Protein 8Q70 (pdb70)

InterPro domains:
  IPR001406 Pseudouridine synthase I, TruA [MF_00171] (1-223)
  IPR001406 Pseudouridine synthase I, TruA [PIRSF001430] (1-237)
  IPR001406 Pseudouridine synthase I, TruA [PTHR11142] (2-246)
  IPR001406 Pseudouridine synthase I, TruA [TIGR00071] (2-218)
  IPR020094 Pseudouridine synthase TruA/RsuA/RluB/E/F, N-terminal [G3DSA:3.30.70.580] (1-101)
  IPR020095 Pseudouridine synthase I, TruA, C-terminal [G3DSA:3.30.70.660] (102-264)
  IPR020097 Pseudouridine synthase I, TruA, alpha/beta domain [PF01416] (126-224)
  IPR020103 Pseudouridine synthase, catalytic domain superfamily [SSF55120] (1-232)

Nearest PDB structures (foldseek):
  8q70-assembly1_A-2  TM=1.004E+00  e=1.557E-58  Pyrococcus furiosus
  9enc-assembly1_A  TM=9.119E-01  e=2.023E-23  Homo sapiens
  9enb-assembly1_B  TM=8.712E-01  e=7.171E-24  Homo sapiens
  9enc-assembly1_B  TM=8.713E-01  e=6.856E-23  Homo sapiens
  9enf-assembly1_B  TM=8.600E-01  e=7.407E-22  Homo sapiens

Solvent-accessible surface area: 14043 Å² total; per-residue (Å²): 72,6,6,0,1,18,0,0,4,16,1,75,99,5,70,6,0,66,143,81,104,152,61,87,3,0,18,23,14,0,37,97,0,0,167,84,8,51,6,153,69,129,68,33,86,18,1,15,143,10,44,148,3,3,20,4,73,0,0,0,0,0,0,7,15,171,37,106,98,6,111,72,3,46,24,2,0,77,88,10,62,18,0,1,0,18,0,15,6,134,15,70,104,118,2,47,0,109,145,65,54,18,36,16,19,20,48,5,59,19,87,20,113,73,46,77,31,163,60,0,92,85,0,5,122,36,0,84,27,86,37,28,0,15,0,0,1,108,69,70,83,68,97,31,89,44,46,3,72,111,17,71,11,70,111,114,123,69,31,0,0,0,26,0,50,1,146,37,22,10,81,21,2,5,16,29,0,0,16,0,0,26,48,0,5,92,63,105,20,52,48,130,76,0,68,67,12,3,113,37,123,50,102,137,106,195,34,10,87,41,6,86,31,100,15,16,33,0,73,27,0,126,1,101,149,15,150,35,137,92,31,120,57,0,48,146,28,25,87,116,35,54,60,106,56,134,133,111,110,41,76,68,56,57,98,124,88,132,131,78,143,154,180,156

Secondary structure (DSSP, 8-state):
-EEEEEEEE-GGGSS-SS--TTS--HHHHHHHHHHHHT---EEEEES--PPTT-EEEEEEEEEE-S-GGGGSTHHHHTT-SSEEEEEEEEE-TT--TTTSSEEEEEEEEEE-TT--HHHHHHHHGGGSEEEE-GGGS--SSS--EEEEEEEEEEEETTEEEEEEEES---TTHHHHHHHHHHHHHTTSS-HHHHHHHHTT---GGGPPPPPPGGGEEEEEEEETT--PEE-HHHHHHHHHHHHHHHHHHHHHHHHHHHHS-TT-

Radius of gyration: 19.7 Å; Cα contacts (8 Å, |Δi|>4): 523; chains: 1; bounding box: 33×54×56 Å

Foldseek 3Di:
DKKKWWKWFQLQQFQWADDDPPTGHVVVLQVVLCVVLVFDWDDKAWQDGAHRQATEDTTMIMIGGPDPCVVAQCSSVVSGPRMFGWWMWDDDPPDHNNPFFKKWKKKFWAFCVPFQQVQLQVLQVLQAAWFQQPLQADDDPDRRTFHWPDWDWDDDPRTIMIMTMGRDAHHLNVQSVVQLSRCRRVVNQPSVNVNCVRHPDDDNVDRRDGHDNNRMYRYHMGGPPIDIDGDVVRVVVVVVVVVVVVVVVVVVVVVVVVVDDPVD

Sequence (264 aa):
GRVALKIAYDGTKFHGFQRQPNVRTIEGEILRALKDAGIEFENFKSASRTDRGVSARGNVIALSTEDDRIKNPMVLNSRMSDVWIWGIAEVPEDFHPRFWANTKVYRYYLPSLGMNIKKMKECSLLFLGTHDFSAFSRVDGRDTIRSIDRRIEIWEKCNVVVVEIEGKSFLWEMVRRIVSALVLCSQGVLAEERIVEMLNGKFEKSRKVPPAPPEGLLLWDIKYENVEFQIDNASLKKFQREIVERFKLHASLSALYEDLILNEQ

B-factor: mean 45.28, std 13.63, range [26.57, 114.16]

Structure (mmCIF, N/CA/C/O backbone):
data_8Q70
#
_entry.id   8Q70
#
_cell.length_a   61.690
_cell.length_b   61.690
_cell.length_c   275.310
_cell.angle_alpha   90.000
_cell.angle_beta   90.000
_cell.angle_gamma   120.000
#
_symmetry.space_group_name_H-M   'P 65 2 2'
#
loop_
_entity.id
_entity.type
_entity.pdbx_description
1 polymer 'tRNA pseudouridine synthase A'
2 non-polymer 'MAGNESIUM ION'
3 non-polymer 'CHLORIDE ION'
4 water water
#
loop_
_atom_site.group_PDB
_atom_site.id
_atom_site.type_symbol
_atom_site.label_atom_id
_atom_site.label_alt_id
_atom_site.label_comp_id
_atom_site.label_asym_id
_atom_site.label_entity_id
_atom_site.label_seq_id
_atom_site.pdbx_PDB_ins_code
_atom_site.Cartn_x
_atom_site.Cartn_y
_atom_site.Cartn_z
_atom_site.occupancy
_atom_site.B_iso_or_equiv
_atom_site.auth_seq_id
_atom_site.auth_comp_id
_atom_site.auth_asym_id
_atom_site.auth_atom_id
_atom_site.pdbx_PDB_model_num
ATOM 1 N N . GLY A 1 14 ? 2.24723 41.39135 -17.44342 1.000 62.92221 1 GLY A N 1
ATOM 2 C CA . GLY A 1 14 ? 2.55623 39.97427 -17.42264 1.000 56.65029 1 GLY A CA 1
ATOM 3 C C . GLY A 1 14 ? 2.18443 39.30406 -16.11533 1.000 54.68446 1 GLY A C 1
ATOM 4 O O . GLY A 1 14 ? 1.46740 39.87321 -15.29413 1.000 53.95687 1 GLY A O 1
ATOM 5 N N . ARG A 1 15 ? 2.68087 38.08725 -15.92419 1.000 51.42635 2 ARG A N 1
ATOM 6 C CA . ARG A 1 15 ? 2.40131 37.28965 -14.74026 1.000 45.43984 2 ARG A CA 1
ATOM 7 C C . ARG A 1 15 ? 3.62824 37.27633 -13.83919 1.000 46.28837 2 ARG A C 1
ATOM 8 O O . ARG A 1 15 ? 4.75983 37.17311 -14.32190 1.000 42.60991 2 ARG A O 1
ATOM 16 N N . VAL A 1 16 ? 3.41019 37.39365 -12.53253 1.000 39.92165 3 VAL A N 1
ATOM 17 C CA . VAL A 1 16 ? 4.49334 37.30373 -11.56283 1.000 39.80351 3 VAL A CA 1
ATOM 18 C C . VAL A 1 16 ? 4.12972 36.26611 -10.51755 1.000 42.46267 3 VAL A C 1
ATOM 19 O O . VAL A 1 16 ? 2.96138 36.13844 -10.13435 1.000 39.13364 3 VAL A O 1
ATOM 23 N N . ALA A 1 17 ? 5.13124 35.51047 -10.08022 1.000 37.59896 4 ALA A N 1
ATOM 24 C CA . ALA A 1 17 ? 5.04617 34.68784 -8.88498 1.000 35.94535 4 ALA A CA 1
ATOM 25 C C . ALA A 1 17 ? 5.74031 35.42043 -7.74568 1.000 38.34348 4 ALA A C 1
ATOM 26 O O . ALA A 1 17 ? 6.81277 36.00183 -7.93448 1.000 40.42068 4 ALA A O 1
ATOM 28 N N . LEU A 1 18 ? 5.11521 35.41023 -6.57261 1.000 37.64634 5 LEU A N 1
ATOM 29 C CA . LEU A 1 18 ? 5.62775 36.09629 -5.39421 1.000 36.38960 5 LEU A CA 1
ATOM 30 C C . LEU A 1 18 ? 5.87147 35.07085 -4.30157 1.000 35.89784 5 LEU A C 1
ATOM 31 O O . LEU A 1 18 ? 4.96578 34.30472 -3.95605 1.000 34.91865 5 LEU A O 1
ATOM 36 N N . LYS A 1 19 ? 7.08850 35.04946 -3.76697 1.000 34.13678 6 LYS A N 1
ATOM 37 C CA . LYS A 1 19 ? 7.43680 34.15539 -2.67155 1.000 36.09986 6 LYS A CA 1
ATOM 38 C C . LYS A 1 19 ? 7.22920 34.90003 -1.36205 1.000 31.83935 6 LYS A C 1
ATOM 39 O O . LYS A 1 19 ? 7.72339 36.02109 -1.19565 1.000 33.01123 6 LYS A O 1
ATOM 45 N N . ILE A 1 20 ? 6.48406 34.28783 -0.44329 1.000 33.35633 7 ILE A N 1
ATOM 46 C CA . ILE A 1 20 ? 5.97716 34.99124 0.72717 1.000 31.20383 7 ILE A CA 1
ATOM 47 C C . ILE A 1 20 ? 6.26271 34.18576 1.98852 1.000 32.04542 7 ILE A C 1
ATOM 48 O O . ILE A 1 20 ? 6.16705 32.95123 1.99756 1.000 32.69639 7 ILE A O 1
ATOM 53 N N . ALA A 1 21 ? 6.64069 34.89812 3.04582 1.000 30.18563 8 ALA A N 1
ATOM 54 C CA . ALA A 1 21 ? 6.70458 34.37983 4.40117 1.000 31.49776 8 ALA A CA 1
ATOM 55 C C . ALA A 1 21 ? 5.55642 34.97279 5.20765 1.000 35.63090 8 ALA A C 1
ATOM 56 O O . ALA A 1 21 ? 5.07505 36.06875 4.90820 1.000 35.37974 8 ALA A O 1
ATOM 58 N N . TYR A 1 22 ? 5.11135 34.24731 6.23173 1.000 29.74150 9 TYR A N 1
ATOM 59 C CA . TYR A 1 22 ? 4.11895 34.82723 7.12853 1.000 31.85778 9 TYR A CA 1
ATOM 60 C C . TYR A 1 22 ? 4.10793 34.08208 8.45443 1.000 31.51086 9 TYR A C 1
ATOM 61 O O . TYR A 1 22 ? 4.41327 32.88746 8.52871 1.000 31.63666 9 TYR A O 1
ATOM 70 N N . ASP A 1 23 ? 3.73563 34.81742 9.50098 1.000 32.89953 10 ASP A N 1
ATOM 71 C CA . ASP A 1 23 ? 3.54300 34.26796 10.84289 1.000 34.08595 10 ASP A CA 1
ATOM 72 C C . ASP A 1 23 ? 2.10498 33.76643 10.92960 1.000 34.29679 10 ASP A C 1
ATOM 73 O O . ASP A 1 23 ? 1.17437 34.54403 11.15961 1.000 34.51748 10 ASP A O 1
ATOM 78 N N . GLY A 1 24 ? 1.92888 32.45332 10.76220 1.000 34.24928 11 GLY A N 1
ATOM 79 C CA . GLY A 1 24 ? 0.60674 31.86066 10.73233 1.000 31.30897 11 GLY A CA 1
ATOM 80 C C . GLY A 1 24 ? -0.16531 31.98691 12.02602 1.000 35.46754 11 GLY A C 1
ATOM 81 O O . GLY A 1 24 ? -1.39413 31.85429 12.01199 1.000 33.52759 11 GLY A O 1
ATOM 82 N N . THR A 1 25 ? 0.52000 32.24857 13.14389 1.000 34.73263 12 THR A N 1
ATOM 83 C CA . THR A 1 25 ? -0.17376 32.39763 14.41856 1.000 37.26654 12 THR A CA 1
ATOM 84 C C . THR A 1 25 ? -0.95874 33.69603 14.51184 1.000 34.62598 12 THR A C 1
ATOM 85 O O . THR A 1 25 ? -1.74024 33.85752 15.45488 1.000 34.08293 12 THR A O 1
ATOM 89 N N . LYS A 1 26 ? -0.77502 34.61525 13.56571 1.000 34.48526 13 LYS A N 1
ATOM 90 C CA . LYS A 1 26 ? -1.47107 35.89476 13.56836 1.000 37.05516 13 LYS A CA 1
ATOM 91 C C . LYS A 1 26 ? -2.69960 35.90307 12.66809 1.000 38.12598 13 LYS A C 1
ATOM 92 O O . LYS A 1 26 ? -3.34007 36.95151 12.52665 1.000 33.52801 13 LYS A O 1
ATOM 98 N N . PHE A 1 27 ? -3.04481 34.76551 12.06506 1.000 35.69651 14 PHE A N 1
ATOM 99 C CA . PHE A 1 27 ? -4.09831 34.69514 11.06400 1.000 37.67192 14 PHE A CA 1
ATOM 100 C C . PHE A 1 27 ? -4.99243 33.48997 11.31739 1.000 39.88968 14 PHE A C 1
ATOM 101 O O . PHE A 1 27 ? -4.61365 32.53406 11.99916 1.000 36.22982 14 PHE A O 1
ATOM 109 N N . HIS A 1 28 ? -6.18655 33.54329 10.73594 1.000 37.43161 15 HIS A N 1
ATOM 110 C CA . HIS A 1 28 ? -7.09779 32.39977 10.71585 1.000 37.61030 15 HIS A CA 1
ATOM 111 C C . HIS A 1 28 ? -6.92924 31.59653 9.43101 1.000 37.05562 15 HIS A C 1
ATOM 112 O O . HIS A 1 28 ? -7.89006 31.28275 8.73249 1.000 39.76379 15 HIS A O 1
ATOM 119 N N . GLY A 1 29 ? -5.68454 31.26858 9.10144 1.000 36.41534 16 GLY A N 1
ATOM 120 C CA . GLY A 1 29 ? -5.39169 30.48290 7.92450 1.000 37.34239 16 GLY A CA 1
ATOM 121 C C . GLY A 1 29 ? -5.13375 31.34026 6.70064 1.000 37.09465 16 GLY A C 1
ATOM 122 O O . GLY A 1 29 ? -5.29471 32.56211 6.70043 1.000 34.27681 16 GLY A O 1
ATOM 123 N N . PHE A 1 30 ? -4.73058 30.66794 5.62289 1.000 33.12678 17 PHE A N 1
ATOM 124 C CA . PHE A 1 30 ? -4.38928 31.38662 4.40212 1.000 35.64251 17 PHE A CA 1
ATOM 125 C C . PHE A 1 30 ? -5.63383 31.82479 3.63898 1.000 40.25311 17 PHE A C 1
ATOM 126 O O . PHE A 1 30 ? -5.76715 32.99651 3.27532 1.000 37.44094 17 PHE A O 1
ATOM 134 N N . GLN A 1 31 ? -6.53470 30.88934 3.35916 1.000 40.80868 18 GLN A N 1
ATOM 135 C CA . GLN A 1 31 ? -7.67805 31.18725 2.51111 1.000 41.05489 18 GLN A CA 1
ATOM 136 C C . GLN A 1 31 ? -8.55362 32.27477 3.11804 1.000 43.27686 18 GLN A C 1
ATOM 137 O O . GLN A 1 31 ? -8.86117 32.25618 4.31229 1.000 44.49790 18 GLN A O 1
ATOM 143 N N . ARG A 1 32 ? -8.95579 33.22290 2.27216 1.000 42.50196 19 ARG A N 1
ATOM 144 C CA . ARG A 1 32 ? -9.89526 34.26367 2.66198 1.000 47.17365 19 ARG A CA 1
ATOM 145 C C . ARG A 1 32 ? -11.15986 33.65635 3.25730 1.000 49.75521 19 ARG A C 1
ATOM 146 O O . ARG A 1 32 ? -11.72700 32.70568 2.71380 1.000 48.64415 19 ARG A O 1
ATOM 154 N N . GLN A 1 33 ? -11.58482 34.20118 4.38889 1.000 51.26719 20 GLN A N 1
ATOM 155 C CA . GLN A 1 33 ? -12.81343 33.81693 5.06482 1.000 57.37712 20 GLN A CA 1
ATOM 156 C C . GLN A 1 33 ? -13.55371 35.09284 5.43740 1.000 59.97811 20 GLN A C 1
ATOM 157 O O . GLN A 1 33 ? -12.94475 36.16268 5.52248 1.000 58.68388 20 GLN A O 1
ATOM 163 N N . PRO A 1 34 ? -14.86358 35.00925 5.66168 1.000 66.04523 21 PRO A N 1
ATOM 164 C CA . PRO A 1 34 ? -15.58554 36.19990 6.12395 1.000 69.67131 21 PRO A CA 1
ATOM 165 C C . PRO A 1 34 ? -15.28760 36.48697 7.58850 1.000 64.68505 21 PRO A C 1
ATOM 166 O O . PRO A 1 34 ? -15.12572 35.57349 8.40187 1.000 65.77037 21 PRO A O 1
ATOM 170 N N . ASN A 1 35 ? -15.18336 37.77635 7.90620 1.000 61.24161 22 ASN A N 1
ATOM 171 C CA . ASN A 1 35 ? -15.14536 38.32056 9.26172 1.000 68.81907 22 ASN A CA 1
ATOM 172 C C . ASN A 1 35 ? -13.89726 37.95490 10.05895 1.000 66.41298 22 ASN A C 1
ATOM 173 O O . ASN A 1 35 ? -13.85555 38.23047 11.26506 1.000 58.52003 22 ASN A O 1
ATOM 178 N N . VAL A 1 36 ? -12.87686 37.34508 9.44689 1.000 59.40671 23 VAL A N 1
ATOM 179 C CA . VAL A 1 36 ? -11.63804 37.04855 10.15885 1.000 54.44479 23 VAL A CA 1
ATOM 180 C C . VAL A 1 36 ? -10.43390 37.39716 9.29286 1.000 45.26027 23 VAL A C 1
ATOM 181 O O . VAL A 1 36 ? -10.49837 37.42341 8.06053 1.000 42.11983 23 VAL A O 1
ATOM 185 N N . ARG A 1 37 ? -9.31886 37.64874 9.97240 1.000 42.80552 24 ARG A N 1
ATOM 186 C CA . ARG A 1 37 ? -8.07419 38.03741 9.32696 1.000 39.45396 24 ARG A CA 1
ATOM 187 C C . ARG A 1 37 ? -7.37148 36.80887 8.75854 1.000 41.44638 24 ARG A C 1
ATOM 188 O O . ARG A 1 37 ? -7.08389 35.85536 9.48984 1.000 38.32501 24 ARG A O 1
ATOM 196 N N . THR A 1 38 ? -7.07937 36.84000 7.46073 1.000 37.54975 25 THR A N 1
ATOM 197 C CA . THR A 1 38 ? -6.41099 35.74918 6.76751 1.000 39.16736 25 THR A CA 1
ATOM 198 C C . THR A 1 38 ? -5.23431 36.29864 5.97005 1.000 37.21810 25 THR A C 1
ATOM 199 O O . THR A 1 38 ? -5.12050 37.50372 5.73723 1.000 37.14429 25 THR A O 1
ATOM 203 N N . ILE A 1 39 ? -4.33995 35.40040 5.55374 1.000 36.64073 26 ILE A N 1
ATOM 204 C CA . ILE A 1 39 ? -3.18404 35.83278 4.77646 1.000 36.35913 26 ILE A CA 1
ATOM 205 C C . ILE A 1 39 ? -3.62326 36.30920 3.39818 1.000 37.92602 26 ILE A C 1
ATOM 206 O O . ILE A 1 39 ? -3.19278 37.36740 2.92217 1.000 35.94992 26 ILE A O 1
ATOM 211 N N . GLU A 1 40 ? -4.49699 35.54382 2.74257 1.000 33.14765 27 GLU A N 1
ATOM 212 C CA . GLU A 1 40 ? -5.00052 35.96114 1.43888 1.000 39.72728 27 GLU A CA 1
ATOM 213 C C . GLU A 1 40 ? -5.74432 37.28507 1.54199 1.000 41.48843 27 GLU A C 1
ATOM 214 O O . GLU A 1 40 ? -5.57015 38.17127 0.69813 1.000 41.22474 27 GLU A O 1
ATOM 220 N N . GLY A 1 41 ? -6.56666 37.44239 2.57932 1.000 37.48811 28 GLY A N 1
ATOM 221 C CA . GLY A 1 41 ? -7.26572 38.70242 2.77114 1.000 40.36738 28 GLY A CA 1
ATOM 222 C C . GLY A 1 41 ? -6.31877 39.85889 3.02689 1.000 44.68614 28 GLY A C 1
ATOM 223 O O . GLY A 1 41 ? -6.54883 40.97855 2.56008 1.000 44.06228 28 GLY A O 1
ATOM 224 N N . GLU A 1 42 ? -5.24269 39.60576 3.77646 1.000 38.12796 29 GLU A N 1
ATOM 225 C CA . GLU A 1 42 ? -4.22907 40.63297 3.99476 1.000 41.85297 29 GLU A CA 1
ATOM 226 C C . GLU A 1 42 ? -3.59597 41.05715 2.67624 1.000 42.33136 29 GLU A C 1
ATOM 227 O O . GLU A 1 42 ? -3.38966 42.25103 2.42863 1.000 42.12006 29 GLU A O 1
ATOM 233 N N . ILE A 1 43 ? -3.29065 40.08895 1.81229 1.000 39.67436 30 ILE A N 1
ATOM 234 C CA . ILE A 1 43 ? -2.62669 40.39888 0.55128 1.000 41.46075 30 ILE A CA 1
ATOM 235 C C . ILE A 1 43 ? -3.58722 41.10332 -0.40061 1.000 43.35815 30 ILE A C 1
ATOM 236 O O . ILE A 1 43 ? -3.22228 42.08493 -1.05944 1.000 38.12876 30 ILE A O 1
ATOM 241 N N . LEU A 1 44 ? -4.82958 40.61556 -0.48743 1.000 39.76148 31 LEU A N 1
ATOM 242 C CA . LEU A 1 44 ? -5.80091 41.23453 -1.38630 1.000 45.27909 31 LEU A CA 1
ATOM 243 C C . LEU A 1 44 ? -6.14564 42.64967 -0.93557 1.000 43.12510 31 LEU A C 1
ATOM 244 O O . LEU A 1 44 ? -6.36396 43.53777 -1.76842 1.000 45.40224 31 LEU A O 1
ATOM 249 N N . ARG A 1 45 ? -6.18034 42.88639 0.37732 1.000 39.87513 32 ARG A N 1
ATOM 250 C CA . ARG A 1 45 ? -6.45008 44.23397 0.86862 1.000 49.51619 32 ARG A CA 1
ATOM 251 C C . ARG A 1 45 ? -5.30334 45.17998 0.52723 1.000 47.47682 32 ARG A C 1
ATOM 252 O O . ARG A 1 45 ? -5.53680 46.32019 0.11006 1.000 44.77343 32 ARG A O 1
ATOM 260 N N . ALA A 1 46 ? -4.05659 44.71850 0.67603 1.000 46.50725 33 ALA A N 1
ATOM 261 C CA . ALA A 1 46 ? -2.91227 45.54260 0.29437 1.000 45.76209 33 ALA A CA 1
ATOM 262 C C . ALA A 1 46 ? -2.92302 45.84204 -1.19941 1.000 47.56346 33 ALA A C 1
ATOM 263 O O . ALA A 1 46 ? -2.61948 46.96666 -1.61645 1.000 47.47512 33 ALA A O 1
ATOM 265 N N . LEU A 1 47 ? -3.27479 44.84724 -2.01935 1.000 44.00968 34 LEU A N 1
ATOM 266 C CA . LEU A 1 47 ? -3.40497 45.06915 -3.45691 1.000 45.68549 34 LEU A CA 1
ATOM 267 C C . LEU A 1 47 ? -4.45213 46.13627 -3.75165 1.000 46.20809 34 LEU A C 1
ATOM 268 O O . LEU A 1 47 ? -4.21837 47.05565 -4.54576 1.000 47.22674 34 LEU A O 1
ATOM 273 N N . LYS A 1 48 ? -5.61664 46.02799 -3.11170 1.000 47.13216 35 LYS A N 1
ATOM 274 C CA . LYS A 1 48 ? -6.67653 47.01239 -3.30757 1.000 49.45121 35 LYS A CA 1
ATOM 275 C C . LYS A 1 48 ? -6.22853 48.39627 -2.84971 1.000 50.78744 35 LYS A C 1
ATOM 276 O O . LYS A 1 48 ? -6.41248 49.39078 -3.56179 1.000 52.59339 35 LYS A O 1
ATOM 282 N N . ASP A 1 49 ? -5.61966 48.47362 -1.66324 1.000 49.18893 36 ASP A N 1
ATOM 283 C CA . ASP A 1 49 ? -5.18799 49.75938 -1.12325 1.000 55.47715 36 ASP A CA 1
ATOM 284 C C . ASP A 1 49 ? -4.09009 50.38916 -1.96783 1.000 56.58482 36 ASP A C 1
ATOM 285 O O . ASP A 1 49 ? -3.99218 51.62013 -2.04281 1.000 55.72805 36 ASP A O 1
ATOM 290 N N . ALA A 1 50 ? -3.24683 49.56936 -2.59619 1.000 48.26372 37 ALA A N 1
ATOM 291 C CA . ALA A 1 50 ? -2.17187 50.09995 -3.42327 1.000 54.23864 37 ALA A CA 1
ATOM 292 C C . ALA A 1 50 ? -2.65877 50.57950 -4.78251 1.000 56.20138 37 ALA A C 1
ATOM 293 O O . ALA A 1 50 ? -1.92830 51.30651 -5.46378 1.000 55.00539 37 ALA A O 1
ATOM 295 N N . GLY A 1 51 ? -3.86956 50.20143 -5.18497 1.000 50.77130 38 GLY A N 1
ATOM 296 C CA . GLY A 1 51 ? -4.36239 50.55625 -6.49984 1.000 50.76254 38 GLY A CA 1
ATOM 297 C C . GLY A 1 51 ? -3.82472 49.69436 -7.61692 1.000 54.55232 38 GLY A C 1
ATOM 298 O O . GLY A 1 51 ? -3.74840 50.15128 -8.76076 1.000 53.09737 38 GLY A O 1
ATOM 299 N N . ILE A 1 52 ? -3.44470 48.45602 -7.31975 1.000 52.44261 39 ILE A N 1
ATOM 300 C CA . ILE A 1 52 ? -2.88090 47.55280 -8.31575 1.000 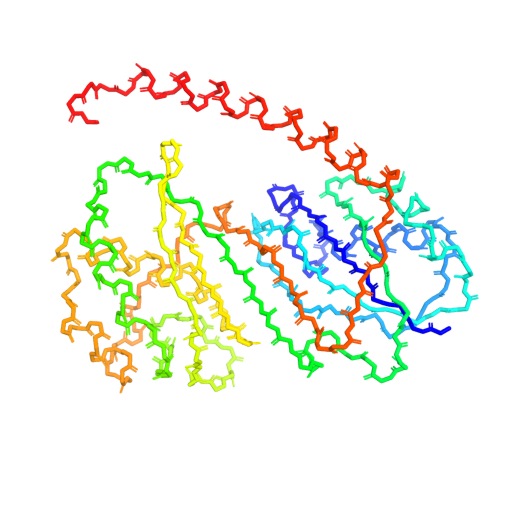55.16399 39 ILE A CA 1
ATOM 301 C C . ILE A 1 52 ? -4.00672 46.67703 -8.85165 1.000 54.00728 39 ILE A C 1
ATOM 302 O O . ILE A 1 52 ? -4.56825 45.85655 -8.12214 1.000 52.13061 39 ILE A O 1
ATOM 307 N N . GLU A 1 53 ? -4.33831 46.84957 -10.12747 1.000 53.20852 40 GLU A N 1
ATOM 308 C CA . GLU A 1 53 ? -5.31905 45.98770 -10.76977 1.000 60.14190 40 GLU A CA 1
ATOM 309 C C . GLU A 1 53 ? -4.65949 44.69453 -11.22833 1.000 56.86120 40 GLU A C 1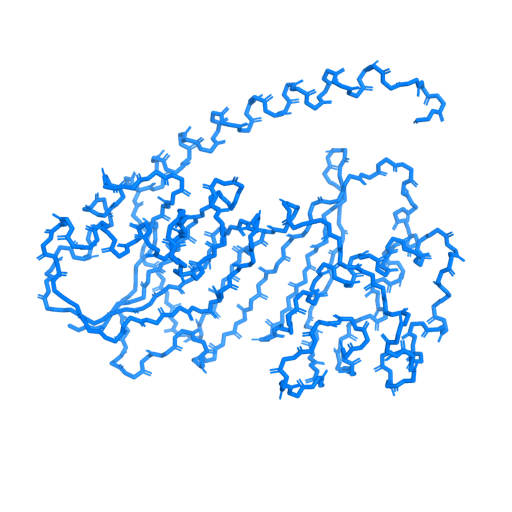
ATOM 310 O O . GLU A 1 53 ? -3.56274 44.70441 -11.79590 1.000 54.04465 40 GLU A O 1
ATOM 316 N N . PHE A 1 54 ? -5.33799 43.57624 -10.98293 1.000 52.79300 41 PHE A N 1
ATOM 317 C CA . PHE A 1 54 ? -4.73877 42.27242 -11.21546 1.000 52.63131 41 PHE A CA 1
ATOM 318 C C . PHE A 1 54 ? -5.81147 41.27759 -11.63790 1.000 54.67482 41 PHE A C 1
ATOM 319 O O . PHE A 1 54 ? -7.00620 41.47440 -11.39488 1.000 52.74889 41 PHE A O 1
ATOM 327 N N . GLU A 1 55 ? -5.35780 40.19996 -12.27719 1.000 52.24507 42 GLU A N 1
ATOM 328 C CA . GLU A 1 55 ? -6.20390 39.09003 -12.68948 1.000 57.03773 42 GLU A CA 1
ATOM 329 C C . GLU A 1 55 ? -5.55496 37.77598 -12.28073 1.000 53.07581 42 GLU A C 1
ATOM 330 O O . GLU A 1 55 ? -4.34073 37.69700 -12.06914 1.000 48.36688 42 GLU A O 1
ATOM 336 N N . ASN A 1 56 ? -6.38368 36.73484 -12.19094 1.000 49.77340 43 ASN A N 1
ATOM 337 C CA . ASN A 1 56 ? -5.90085 35.35746 -12.11540 1.000 47.06602 43 ASN A CA 1
ATOM 338 C C . ASN A 1 56 ? -4.98529 35.15716 -10.90445 1.000 43.33485 43 ASN A C 1
ATOM 339 O O . ASN A 1 56 ? -3.85644 34.67176 -11.01381 1.000 45.22454 43 ASN A O 1
ATOM 344 N N . PHE A 1 57 ? -5.48396 35.56073 -9.73900 1.000 42.74319 44 PHE A N 1
ATOM 345 C CA . PHE A 1 57 ? -4.77884 35.36018 -8.47881 1.000 44.02035 44 PHE A CA 1
ATOM 346 C C . PHE A 1 57 ? -4.86343 33.88907 -8.08748 1.000 45.87450 44 PHE A C 1
ATOM 347 O O . PHE A 1 57 ? -5.96259 33.33906 -7.96511 1.000 40.26582 44 PHE A O 1
ATOM 355 N N . LYS A 1 58 ? -3.70938 33.25105 -7.89801 1.000 42.07257 45 LYS A N 1
ATOM 356 C CA . LYS A 1 58 ? -3.65470 31.84481 -7.52127 1.000 44.00063 45 LYS A CA 1
ATOM 357 C C . LYS A 1 58 ? -2.62247 31.66682 -6.41752 1.000 41.71950 45 LYS A C 1
ATOM 358 O O . LYS A 1 58 ? -1.70872 32.47921 -6.25755 1.000 40.33435 45 LYS A O 1
ATOM 364 N N . SER A 1 59 ? -2.77477 30.59000 -5.64769 1.000 42.40646 46 SER A N 1
ATOM 365 C CA . SER A 1 59 ? -1.86999 30.30612 -4.54374 1.000 40.92832 46 SER A CA 1
ATOM 366 C C . SER A 1 59 ? -1.40491 28.85829 -4.60434 1.000 41.33033 46 SER A C 1
ATOM 367 O O . SER A 1 59 ? -2.15447 27.96070 -4.99616 1.000 38.37186 46 SER A O 1
ATOM 370 N N . ALA A 1 60 ? -0.15053 28.64500 -4.20330 1.000 39.33591 47 ALA A N 1
ATOM 371 C CA . ALA A 1 60 ? 0.42930 27.30804 -4.24878 1.000 41.49122 47 ALA A CA 1
ATOM 372 C C . ALA A 1 60 ? -0.15659 26.41073 -3.16929 1.000 39.99851 47 ALA A C 1
ATOM 373 O O . ALA A 1 60 ? -0.38418 25.21874 -3.40053 1.000 44.74393 47 ALA A O 1
ATOM 375 N N . SER A 1 61 ? -0.41010 26.96153 -1.98616 1.000 35.39885 48 SER A N 1
ATOM 376 C CA . SER A 1 61 ? -0.83049 26.15148 -0.85161 1.000 39.44234 48 SER A CA 1
ATOM 377 C C . SER A 1 61 ? -1.69712 26.97839 0.08384 1.000 37.46413 48 SER A C 1
ATOM 378 O O . SER A 1 61 ? -1.29676 28.06694 0.50139 1.000 37.61485 48 SER A O 1
ATOM 381 N N . ARG A 1 62 ? -2.87620 26.45682 0.41519 1.000 37.50971 49 ARG A N 1
ATOM 382 C CA . ARG A 1 62 ? -3.77373 27.10835 1.36781 1.000 39.48689 49 ARG A CA 1
ATOM 383 C C . ARG A 1 62 ? -3.48966 26.52528 2.74510 1.000 39.65804 49 ARG A C 1
ATOM 384 O O . ARG A 1 62 ? -4.10844 25.55057 3.17446 1.000 43.20558 49 ARG A O 1
ATOM 392 N N . THR A 1 63 ? -2.53625 27.12925 3.44764 1.000 34.59505 50 THR A N 1
ATOM 393 C CA . THR A 1 63 ? -2.12985 26.60784 4.74218 1.000 36.21083 50 THR A CA 1
ATOM 394 C C . THR A 1 63 ? -3.23473 26.79811 5.77776 1.000 38.57751 50 THR A C 1
ATOM 395 O O . THR A 1 63 ? -4.00759 27.76051 5.73599 1.000 36.52949 50 THR A O 1
ATOM 399 N N . ASP A 1 64 ? -3.31384 25.84747 6.70360 1.000 32.75535 51 ASP A N 1
ATOM 400 C CA . ASP A 1 64 ? -4.35683 25.84460 7.71495 1.000 33.55708 51 ASP A CA 1
ATOM 401 C C . ASP A 1 64 ? -4.08649 26.90089 8.78373 1.000 31.97340 51 ASP A C 1
ATOM 402 O O . ASP A 1 64 ? -2.97623 27.42489 8.91660 1.000 30.56929 51 ASP A O 1
ATOM 407 N N . ARG A 1 65 ? -5.12413 27.19999 9.56319 1.000 33.84578 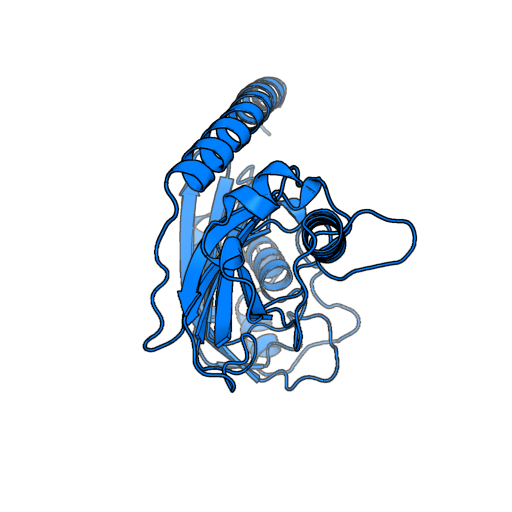52 ARG A N 1
ATOM 408 C CA . ARG A 1 65 ? -4.99427 28.17412 10.63895 1.000 32.11252 52 ARG A CA 1
ATOM 409 C C . ARG A 1 65 ? -3.85187 27.80787 11.57581 1.000 33.61633 52 ARG A C 1
ATOM 410 O O . ARG A 1 65 ? -3.77033 26.67898 12.06699 1.000 36.73638 52 ARG A O 1
ATOM 418 N N . GLY A 1 66 ? -2.96979 28.77839 11.82183 1.000 35.40112 53 GLY A N 1
ATOM 419 C CA . GLY A 1 66 ? -1.83393 28.59619 12.69208 1.000 34.58111 53 GLY A CA 1
ATOM 420 C C . GLY A 1 66 ? -0.54510 28.21067 11.99560 1.000 32.08002 53 GLY A C 1
ATOM 421 O O . GLY A 1 66 ? 0.52725 28.38539 12.57900 1.000 33.18495 53 GLY A O 1
ATOM 422 N N . VAL A 1 67 ? -0.62006 27.70448 10.76327 1.000 31.39069 54 VAL A N 1
ATOM 423 C CA . VAL A 1 67 ? 0.56506 27.25664 10.03920 1.000 29.53284 54 VAL A CA 1
ATOM 424 C C . VAL A 1 67 ? 1.30861 28.45167 9.45084 1.000 33.92441 54 VAL A C 1
ATOM 425 O O . VAL A 1 67 ? 0.70603 29.32834 8.81885 1.000 30.68734 54 VAL A O 1
ATOM 429 N N . SER A 1 68 ? 2.62875 28.47812 9.63222 1.000 29.75435 55 SER A N 1
ATOM 430 C CA . SER A 1 68 ? 3.47295 29.54728 9.11446 1.000 31.79715 55 SER A CA 1
ATOM 431 C C . SER A 1 68 ? 4.13322 29.13743 7.80385 1.000 30.28427 55 SER A C 1
ATOM 432 O O . SER A 1 68 ? 4.09242 27.97969 7.39342 1.000 30.74191 55 SER A O 1
ATOM 435 N N . ALA A 1 69 ? 4.76433 30.11385 7.14998 1.000 30.84022 56 ALA A N 1
ATOM 436 C CA . ALA A 1 69 ? 5.45776 29.86130 5.89884 1.000 31.40351 56 ALA A CA 1
ATOM 437 C C . ALA A 1 69 ? 6.71463 30.70846 5.81968 1.000 31.21917 56 ALA A C 1
ATOM 438 O O . ALA A 1 69 ? 6.74290 31.85106 6.28685 1.000 30.78212 56 ALA A O 1
ATOM 440 N N . ARG A 1 70 ? 7.75829 30.12020 5.24487 1.000 31.93976 57 ARG A N 1
ATOM 441 C CA . ARG A 1 70 ? 8.92888 30.84897 4.77887 1.000 33.64139 57 ARG A CA 1
ATOM 442 C C . ARG A 1 70 ? 8.84224 31.15469 3.29559 1.000 33.81380 57 ARG A C 1
ATOM 443 O O . ARG A 1 70 ? 9.18469 32.25881 2.86781 1.000 33.64884 57 ARG A O 1
ATOM 451 N N . GLY A 1 71 ? 8.36059 30.19753 2.51135 1.000 32.06752 58 GLY A N 1
ATOM 452 C CA . GLY A 1 71 ? 8.35454 30.32517 1.07404 1.000 33.93040 58 GLY A CA 1
ATOM 453 C C . GLY A 1 71 ? 7.11948 29.75897 0.40985 1.000 32.32947 58 GLY A C 1
ATOM 454 O O . GLY A 1 71 ? 7.22668 28.95866 -0.52169 1.000 33.24965 58 GLY A O 1
ATOM 455 N N . ASN A 1 72 ? 5.93873 30.15306 0.87932 1.000 33.77110 59 ASN A N 1
ATOM 456 C CA . ASN A 1 72 ? 4.74951 29.93273 0.07735 1.000 32.15392 59 ASN A CA 1
ATOM 457 C C . ASN A 1 72 ? 4.81602 30.82516 -1.15926 1.000 32.29342 59 ASN A C 1
ATOM 458 O O . ASN A 1 72 ? 5.61820 31.76174 -1.23944 1.000 31.05712 59 ASN A O 1
ATOM 463 N N . VAL A 1 73 ? 3.97939 30.52674 -2.14557 1.000 31.07265 60 VAL A N 1
ATOM 464 C CA . VAL A 1 73 ? 4.03890 31.22807 -3.42334 1.000 35.63213 60 VAL A CA 1
ATOM 465 C C . VAL A 1 73 ? 2.62899 31.54337 -3.89946 1.000 36.72687 60 VAL A C 1
ATOM 466 O O . VAL A 1 73 ? 1.73799 30.68880 -3.84928 1.000 36.54670 60 VAL A O 1
ATOM 470 N N . ILE A 1 74 ? 2.42812 32.78377 -4.34894 1.000 35.46150 61 ILE A N 1
ATOM 471 C CA . ILE A 1 74 ? 1.22310 33.18379 -5.05996 1.000 38.67082 61 ILE A CA 1
ATOM 472 C C . ILE A 1 74 ? 1.63715 33.67463 -6.44182 1.000 38.50958 61 ILE A C 1
ATOM 473 O O . ILE A 1 74 ? 2.80033 33.99430 -6.69609 1.000 36.98320 61 ILE A O 1
ATOM 478 N N . ALA A 1 75 ? 0.66452 33.72408 -7.34473 1.000 38.82107 62 ALA A N 1
ATOM 479 C CA . ALA A 1 75 ? 0.89004 34.24530 -8.68275 1.000 38.64565 62 ALA A CA 1
ATOM 480 C C . ALA A 1 75 ? -0.29770 35.10499 -9.07309 1.000 41.28816 62 ALA A C 1
ATOM 481 O O . ALA A 1 75 ? -1.44083 34.78934 -8.73110 1.000 37.63133 62 ALA A O 1
ATOM 483 N N . LEU A 1 76 ? -0.01885 36.19998 -9.77311 1.000 39.63059 63 LEU A N 1
ATOM 484 C CA . LEU A 1 76 ? -1.07551 37.05583 -10.28565 1.000 44.16859 63 LEU A CA 1
ATOM 485 C C . LEU A 1 76 ? -0.57529 37.74353 -11.54611 1.000 44.59767 63 LEU A C 1
ATOM 486 O O . LEU A 1 76 ? 0.63013 37.86351 -11.77816 1.000 42.26372 63 LEU A O 1
ATOM 491 N N . SER A 1 77 ? -1.52056 38.19702 -12.36120 1.000 47.42354 64 SER A N 1
ATOM 492 C CA . SER A 1 77 ? -1.21737 38.87157 -13.61440 1.000 50.08035 64 SER A CA 1
ATOM 493 C C . SER A 1 77 ? -1.60089 40.33908 -13.50645 1.000 51.05775 64 SER A C 1
ATOM 494 O O . SER A 1 77 ? -2.70400 40.66672 -13.05829 1.000 47.25631 64 SER A O 1
ATOM 497 N N . THR A 1 78 ? -0.69124 41.21664 -13.91887 1.000 50.85151 65 THR A N 1
ATOM 498 C CA . THR A 1 78 ? -0.94359 42.64694 -13.85256 1.000 54.67892 65 THR A CA 1
ATOM 499 C C . THR A 1 78 ? -0.04203 43.34943 -14.85483 1.000 57.35422 65 THR A C 1
ATOM 500 O O . THR A 1 78 ? 1.03186 42.85009 -15.20176 1.000 54.60356 65 THR A O 1
ATOM 504 N N . GLU A 1 79 ? -0.50144 44.50536 -15.32501 1.000 61.01795 66 GLU A N 1
ATOM 505 C CA . GLU A 1 79 ? 0.31710 45.41112 -16.11713 1.000 67.55562 66 GLU A CA 1
ATOM 506 C C . GLU A 1 79 ? 0.91846 46.52537 -15.27303 1.000 62.14690 66 GLU A C 1
ATOM 507 O O . GLU A 1 79 ? 1.62203 47.38667 -15.81027 1.000 64.75519 66 GLU A O 1
ATOM 513 N N . ASP A 1 80 ? 0.66198 46.51887 -13.96633 1.000 56.70911 67 ASP A N 1
ATOM 514 C CA . ASP A 1 80 ? 1.10751 47.57220 -13.06026 1.000 59.86419 67 ASP A CA 1
ATOM 515 C C . ASP A 1 80 ? 2.53875 47.26810 -12.63309 1.000 57.64266 67 ASP A C 1
ATOM 516 O O . ASP A 1 80 ? 2.78411 46.30637 -11.89725 1.000 53.35062 67 ASP A O 1
ATOM 521 N N . ASP A 1 81 ? 3.48169 48.10020 -13.08211 1.000 58.84273 68 ASP A N 1
ATOM 522 C CA . ASP A 1 81 ? 4.89959 47.85901 -12.83401 1.000 66.47698 68 ASP A CA 1
ATOM 523 C C . ASP A 1 81 ? 5.27525 47.90392 -11.35789 1.000 58.60786 68 ASP A C 1
ATOM 524 O O . ASP A 1 81 ? 6.37377 47.46021 -11.00703 1.000 54.77240 68 ASP A O 1
ATOM 529 N N . ARG A 1 82 ? 4.40847 48.42704 -10.48847 1.000 56.21786 69 ARG A N 1
ATOM 530 C CA . ARG A 1 82 ? 4.74662 48.51142 -9.07242 1.000 51.56145 69 ARG A CA 1
ATOM 531 C C . ARG A 1 82 ? 4.78355 47.14649 -8.39596 1.000 51.21537 69 ARG A C 1
ATOM 532 O O . ARG A 1 82 ? 5.38538 47.01857 -7.32399 1.000 47.10320 69 ARG A O 1
ATOM 540 N N . ILE A 1 83 ? 4.16268 46.12598 -8.99516 1.000 45.73612 70 ILE A N 1
ATOM 541 C CA . ILE A 1 83 ? 4.19133 44.78708 -8.41632 1.000 48.53844 70 ILE A CA 1
ATOM 542 C C . ILE A 1 83 ? 5.61552 44.25642 -8.31749 1.000 53.24031 70 ILE A C 1
ATOM 543 O O . ILE A 1 83 ? 5.88838 43.35848 -7.51419 1.000 50.26969 70 ILE A O 1
ATOM 548 N N . LYS A 1 84 ? 6.54094 44.80278 -9.10866 1.000 51.43548 71 LYS A N 1
ATOM 549 C CA . LYS A 1 84 ? 7.92865 44.36215 -9.08088 1.000 50.61056 71 LYS A CA 1
ATOM 550 C C . LYS A 1 84 ? 8.68600 44.86998 -7.86158 1.000 52.11974 71 LYS A C 1
ATOM 551 O O . LYS A 1 84 ? 9.80944 44.41655 -7.62031 1.000 44.59695 71 LYS A O 1
ATOM 557 N N . ASN A 1 85 ? 8.10636 45.79538 -7.09598 1.000 46.56897 72 ASN A N 1
ATOM 558 C CA . ASN A 1 85 ? 8.68494 46.25154 -5.83490 1.000 49.36010 72 ASN A CA 1
ATOM 559 C C . ASN A 1 85 ? 7.81275 45.75429 -4.68911 1.000 46.79331 72 ASN A C 1
ATOM 560 O O . ASN A 1 85 ? 6.77819 46.37197 -4.38380 1.000 44.60509 72 ASN A O 1
ATOM 565 N N . PRO A 1 86 ? 8.18719 44.65827 -4.01937 1.000 44.19377 73 PRO A N 1
ATOM 566 C CA . PRO A 1 86 ? 7.30074 44.07714 -2.99506 1.000 39.61946 73 PRO A CA 1
ATOM 567 C C . PRO A 1 86 ? 6.98963 45.01447 -1.84196 1.000 39.21417 73 PRO A C 1
ATOM 568 O O . PRO A 1 86 ? 5.96198 44.83186 -1.17794 1.000 41.24815 73 PRO A O 1
ATOM 572 N N . MET A 1 87 ? 7.83171 46.01695 -1.58309 1.000 38.33223 74 MET A N 1
ATOM 573 C CA . MET A 1 87 ? 7.56312 46.92708 -0.47693 1.000 40.59972 74 MET A CA 1
ATOM 574 C C . MET A 1 87 ? 6.28860 47.73234 -0.68338 1.000 40.80954 74 MET A C 1
ATOM 575 O O . MET A 1 87 ? 5.71137 48.21056 0.29756 1.000 42.51278 74 MET A O 1
ATOM 580 N N . VAL A 1 88 ? 5.83365 47.88430 -1.92994 1.000 41.42132 75 VAL A N 1
ATOM 581 C CA . VAL A 1 88 ? 4.54099 48.51912 -2.18427 1.000 46.27444 75 VAL A CA 1
ATOM 582 C C . VAL A 1 88 ? 3.43559 47.80334 -1.41393 1.000 39.88529 75 VAL A C 1
ATOM 583 O O . VAL A 1 88 ? 2.54603 48.43836 -0.83445 1.000 44.43448 75 VAL A O 1
ATOM 587 N N . LEU A 1 89 ? 3.48134 46.46979 -1.38117 1.000 41.56492 76 LEU A N 1
ATOM 588 C CA . LEU A 1 89 ? 2.49212 45.70297 -0.63292 1.000 39.20255 76 LEU A CA 1
ATOM 589 C C . LEU A 1 89 ? 2.91453 45.47807 0.81368 1.000 38.27159 76 LEU A C 1
ATOM 590 O O . LEU A 1 89 ? 2.08281 45.59159 1.72075 1.000 41.14694 76 LEU A O 1
ATOM 595 N N . ASN A 1 90 ? 4.19682 45.17089 1.04715 1.000 38.65366 77 ASN A N 1
ATOM 596 C CA . ASN A 1 90 ? 4.66589 44.89188 2.40383 1.000 34.83576 77 ASN A CA 1
ATOM 597 C C . ASN A 1 90 ? 4.41314 46.06131 3.34623 1.000 38.30547 77 ASN A C 1
ATOM 598 O O . ASN A 1 90 ? 4.08733 45.85701 4.52081 1.000 40.23653 77 ASN A O 1
ATOM 603 N N . SER A 1 91 ? 4.56573 47.29569 2.85523 1.000 38.24349 78 SER A N 1
ATOM 604 C CA . SER A 1 91 ? 4.27098 48.47009 3.67351 1.000 38.35186 78 SER A CA 1
ATOM 605 C C . SER A 1 91 ? 2.79725 48.57429 4.04540 1.000 42.18378 78 SER A C 1
ATOM 606 O O . SER A 1 91 ? 2.45036 49.37665 4.91982 1.000 44.77408 78 SER A O 1
ATOM 609 N N . ARG A 1 92 ? 1.92892 47.79193 3.40503 1.000 39.56045 79 ARG A N 1
ATOM 610 C CA . ARG A 1 92 ? 0.50023 47.79408 3.68336 1.000 41.42735 79 ARG A CA 1
ATOM 611 C C . ARG A 1 92 ? 0.04555 46.51145 4.37285 1.000 45.18839 79 ARG A C 1
ATOM 612 O O . ARG A 1 92 ? -1.15283 46.21978 4.39325 1.000 49.07046 79 ARG A O 1
ATOM 620 N N . MET A 1 93 ? 0.97761 45.74292 4.93979 1.000 42.73444 80 MET A N 1
ATOM 621 C CA . MET A 1 93 ? 0.66524 44.48094 5.60078 1.000 44.51419 80 MET A CA 1
ATOM 622 C C . MET A 1 93 ? 1.52061 44.32093 6.85131 1.000 47.61855 80 MET A C 1
ATOM 623 O O . MET A 1 93 ? 2.61036 44.89000 6.96583 1.000 40.05767 80 MET A O 1
ATOM 628 N N . SER A 1 94 ? 1.02094 43.50474 7.78021 1.000 43.86858 81 SER A N 1
ATOM 629 C CA . SER A 1 94 ? 1.77807 43.06595 8.94282 1.000 38.33751 81 SER A CA 1
ATOM 630 C C . SER A 1 94 ? 1.72552 41.54772 9.01494 1.000 40.32237 81 SER A C 1
ATOM 631 O O . SER A 1 94 ? 0.73360 40.92964 8.61726 1.000 37.39330 81 SER A O 1
ATOM 634 N N . ASP A 1 95 ? 2.81095 40.95114 9.50841 1.000 36.45852 82 ASP A N 1
ATOM 635 C CA . ASP A 1 95 ? 2.94272 39.51003 9.71401 1.000 36.22747 82 ASP A CA 1
ATOM 636 C C . ASP A 1 95 ? 2.98153 38.72565 8.40514 1.000 31.21157 82 ASP A C 1
ATOM 637 O O . ASP A 1 95 ? 2.92999 37.49387 8.42926 1.000 36.24631 82 ASP A O 1
ATOM 642 N N . VAL A 1 96 ? 3.06332 39.40605 7.26449 1.000 39.26943 83 VAL A N 1
ATOM 643 C CA . 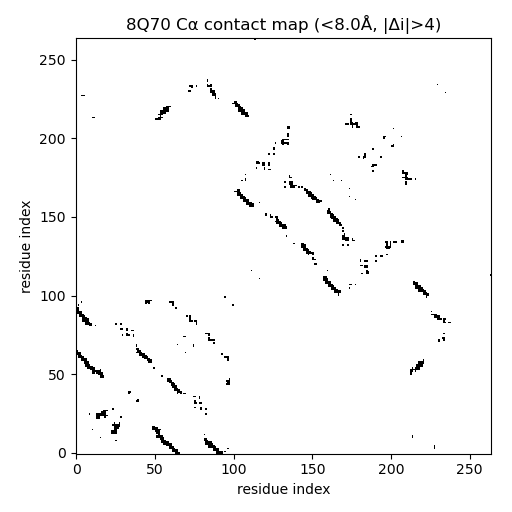VAL A 1 96 ? 3.23287 38.78709 5.95375 1.000 36.69136 83 VAL A CA 1
ATOM 644 C C . VAL A 1 96 ? 4.30985 39.57125 5.22759 1.000 36.66759 83 VAL A C 1
ATOM 645 O O . VAL A 1 96 ? 4.29656 40.80419 5.24711 1.000 37.13220 83 VAL A O 1
ATOM 649 N N . TRP A 1 97 ? 5.23281 38.87000 4.57249 1.000 33.42984 84 TRP A N 1
ATOM 650 C CA . TRP A 1 97 ? 6.33397 39.53158 3.87924 1.000 31.81113 84 TRP A CA 1
ATOM 651 C C . TRP A 1 97 ? 6.54259 38.87317 2.52422 1.000 36.90532 84 TRP A C 1
ATOM 652 O O . TRP A 1 97 ? 6.91756 37.69952 2.45669 1.000 33.94819 84 TRP A O 1
ATOM 663 N N . ILE A 1 98 ? 6.28607 39.62144 1.45427 1.000 34.15438 85 ILE A N 1
ATOM 664 C CA . ILE A 1 98 ? 6.67246 39.21602 0.10585 1.000 33.41564 85 ILE A CA 1
ATOM 665 C C . ILE A 1 98 ? 8.14352 39.56388 -0.07581 1.000 38.93375 85 ILE A C 1
ATOM 666 O O . ILE A 1 98 ? 8.51545 40.74124 -0.05989 1.000 39.28990 85 ILE A O 1
ATOM 671 N N . TRP A 1 99 ? 8.98865 38.54748 -0.24377 1.000 33.42970 86 TRP A N 1
ATOM 672 C CA . TRP A 1 99 ? 10.41960 38.79469 -0.31349 1.000 33.64504 86 TRP A CA 1
ATOM 673 C C . TRP A 1 99 ? 11.08121 38.29785 -1.59054 1.000 31.43517 86 TRP A C 1
ATOM 674 O O . TRP A 1 99 ? 12.25965 38.59932 -1.80750 1.000 35.48953 86 TRP A O 1
ATOM 685 N N . GLY A 1 100 ? 10.36973 37.57537 -2.44168 1.000 35.33612 87 GLY A N 1
ATOM 686 C CA . GLY A 1 100 ? 10.91708 37.14561 -3.71550 1.000 35.51911 87 GLY A CA 1
ATOM 687 C C . GLY A 1 100 ? 9.89431 37.33371 -4.81278 1.000 37.79702 87 GLY A C 1
ATOM 688 O O . GLY A 1 100 ? 8.68805 37.23797 -4.58568 1.000 35.30438 87 GLY A O 1
ATOM 689 N N . ILE A 1 101 ? 10.38814 37.61492 -6.01520 1.000 37.90321 88 ILE A N 1
ATOM 690 C CA . ILE A 1 101 ? 9.51409 37.84631 -7.16024 1.000 40.11190 88 ILE A CA 1
ATOM 691 C C . ILE A 1 101 ? 10.14445 37.24517 -8.40855 1.000 40.99446 88 ILE A C 1
ATOM 692 O O . ILE A 1 101 ? 11.35669 37.35221 -8.62047 1.000 40.52398 88 ILE A O 1
ATOM 697 N N . ALA A 1 102 ? 9.31285 36.60496 -9.23282 1.000 36.37836 89 ALA A N 1
ATOM 698 C CA . ALA A 1 102 ? 9.73770 36.00410 -10.48608 1.000 40.92226 89 ALA A CA 1
ATOM 699 C C . ALA A 1 102 ? 8.74521 36.35564 -11.58256 1.000 43.87857 89 ALA A C 1
ATOM 700 O O . ALA A 1 102 ? 7.52991 36.30257 -11.37289 1.000 46.44546 89 ALA A O 1
ATOM 702 N N . GLU A 1 103 ? 9.26726 36.72621 -12.74779 1.000 47.09198 90 GLU A N 1
ATOM 703 C CA . GLU A 1 103 ? 8.43505 36.86190 -13.93399 1.000 45.02849 90 GLU A CA 1
ATOM 704 C C . GLU A 1 103 ? 8.22564 35.48347 -14.54818 1.000 46.67784 90 GLU A C 1
ATOM 705 O O . GLU A 1 103 ? 9.18778 34.74048 -14.76741 1.000 47.52040 90 GLU A O 1
ATOM 711 N N . VAL A 1 104 ? 6.96991 35.13880 -14.81083 1.000 44.42721 91 VAL A N 1
ATOM 712 C CA . VAL A 1 104 ? 6.60422 33.78002 -15.21294 1.000 46.64776 91 VAL A CA 1
ATOM 713 C C . VAL A 1 104 ? 5.65145 33.84662 -16.39959 1.000 46.97211 91 VAL A C 1
ATOM 714 O O . VAL A 1 104 ? 5.01352 34.87554 -16.64533 1.000 46.34389 91 VAL A O 1
ATOM 718 N N . PRO A 1 105 ? 5.55598 32.75338 -17.16492 1.000 47.16724 92 PRO A N 1
ATOM 719 C CA . PRO A 1 105 ? 4.60076 32.72244 -18.28068 1.000 47.90471 92 PRO A CA 1
ATOM 720 C C . PRO A 1 105 ? 3.16849 32.88335 -17.79337 1.000 51.38595 92 PRO A C 1
ATOM 721 O O . PRO A 1 105 ? 2.84332 32.63285 -16.63061 1.000 52.71228 92 PRO A O 1
ATOM 725 N N . GLU A 1 106 ? 2.29914 33.31229 -18.71148 1.000 53.59189 93 GLU A N 1
ATOM 726 C CA . GLU A 1 106 ? 0.90949 33.55683 -18.33867 1.000 57.75025 93 GLU A CA 1
ATOM 727 C C . GLU A 1 106 ? 0.21140 32.28057 -17.88460 1.000 56.95831 93 GLU A C 1
ATOM 728 O O . GLU A 1 106 ? -0.71672 32.33861 -17.06941 1.000 55.35573 93 GLU A O 1
ATOM 734 N N . ASP A 1 107 ? 0.63918 31.12216 -18.37865 1.000 54.65785 94 ASP A N 1
ATOM 735 C CA . ASP A 1 107 ? 0.03053 29.87221 -17.94757 1.000 58.55397 94 ASP A CA 1
ATOM 736 C C . ASP A 1 107 ? 0.70344 29.27934 -16.71291 1.000 53.64135 94 ASP A C 1
ATOM 737 O O . ASP A 1 107 ? 0.43126 28.12356 -16.37284 1.000 54.87909 94 ASP A O 1
ATOM 742 N N . PHE A 1 108 ? 1.55603 30.04226 -16.02612 1.000 50.80951 95 PHE A N 1
ATOM 743 C CA . PHE A 1 108 ? 2.08510 29.59149 -14.74395 1.000 48.92495 95 PHE A CA 1
ATOM 744 C C . PHE A 1 108 ? 0.95586 29.45311 -13.73380 1.000 45.96890 95 PHE A C 1
ATOM 745 O O . PHE A 1 108 ? 0.24196 30.42009 -13.45163 1.000 46.03104 95 PHE A O 1
ATOM 753 N N . HIS A 1 109 ? 0.80035 28.25421 -13.18328 1.000 46.29681 96 HIS A N 1
ATOM 754 C CA . HIS A 1 109 ? -0.13536 28.01933 -12.09430 1.000 49.27006 96 HIS A CA 1
ATOM 755 C C . HIS A 1 109 ? 0.64740 27.49989 -10.89765 1.000 47.49252 96 HIS A C 1
ATOM 756 O O . HIS A 1 109 ? 1.29030 26.44129 -10.99953 1.000 50.24903 96 HIS A O 1
ATOM 763 N N . PRO A 1 110 ? 0.62237 28.18998 -9.75389 1.000 47.17684 97 PRO A N 1
ATOM 764 C CA . PRO A 1 110 ? 1.50799 27.80458 -8.64344 1.000 45.89704 97 PRO A CA 1
ATOM 765 C C . PRO A 1 110 ? 1.16656 26.47020 -8.00343 1.000 52.01715 97 PRO A C 1
ATOM 766 O O . PRO A 1 110 ? 2.03474 25.88567 -7.34457 1.000 53.34501 97 PRO A O 1
ATOM 770 N N . ARG A 1 111 ? -0.05331 25.96564 -8.15558 1.000 51.08794 98 ARG A N 1
ATOM 771 C CA . ARG A 1 111 ? -0.35666 24.65786 -7.59504 1.000 63.06544 98 ARG A CA 1
ATOM 772 C C . ARG A 1 111 ? -0.05811 23.51838 -8.55701 1.000 65.75656 98 ARG A C 1
ATOM 773 O O . ARG A 1 111 ? 0.18209 22.39358 -8.10383 1.000 77.57847 98 ARG A O 1
ATOM 781 N N . PHE A 1 112 ? -0.03672 23.78548 -9.86569 1.000 60.95931 99 PHE A N 1
ATOM 782 C CA . PHE A 1 112 ? 0.04513 22.73377 -10.86811 1.000 59.12592 99 PHE A CA 1
ATOM 783 C C . PHE A 1 112 ? 1.35266 22.71962 -11.64860 1.000 56.07506 99 PHE A C 1
ATOM 784 O O . PHE A 1 112 ? 1.70547 21.67605 -12.20837 1.000 52.33874 99 PHE A O 1
ATOM 792 N N . TRP A 1 113 ? 2.06453 23.84173 -11.71190 1.000 54.17639 100 TRP A N 1
ATOM 793 C CA . TRP A 1 113 ? 3.40204 23.86583 -12.29025 1.000 49.25822 100 TRP A CA 1
ATOM 794 C C . TRP A 1 113 ? 4.33692 22.99365 -11.45844 1.000 45.41936 100 TRP A C 1
ATOM 795 O O . TRP A 1 113 ? 4.35943 23.08830 -10.22722 1.000 48.55907 100 TRP A O 1
ATOM 806 N N . ALA A 1 114 ? 5.10489 22.13963 -12.14130 1.000 47.99488 101 ALA A N 1
ATOM 807 C CA . ALA A 1 114 ? 5.94535 21.13833 -11.48652 1.000 48.93278 101 ALA A CA 1
ATOM 808 C C . ALA A 1 114 ? 6.78447 21.75760 -10.38003 1.000 49.00108 101 ALA A C 1
ATOM 809 O O . ALA A 1 114 ? 7.54433 22.70112 -10.61739 1.000 45.55294 101 ALA A O 1
ATOM 811 N N . ASN A 1 115 ? 6.64186 21.22870 -9.16515 1.000 41.31717 102 ASN A N 1
ATOM 812 C CA . ASN A 1 115 ? 7.31626 21.82300 -8.02449 1.000 42.89499 102 ASN A CA 1
ATOM 813 C C . ASN A 1 115 ? 7.59217 20.77935 -6.95513 1.000 41.08872 102 ASN A C 1
ATOM 814 O O . ASN A 1 115 ? 7.01690 19.68719 -6.94311 1.000 40.23739 102 ASN A O 1
ATOM 819 N N . THR A 1 116 ? 8.48907 21.14861 -6.05060 1.000 39.35961 103 THR A N 1
ATOM 820 C CA . THR A 1 116 ? 8.78904 20.39008 -4.85093 1.000 37.36347 103 THR A CA 1
ATOM 821 C C . THR A 1 116 ? 8.52618 21.28464 -3.65040 1.000 37.01880 103 THR A C 1
ATOM 822 O O . THR A 1 116 ? 8.90153 22.46483 -3.65396 1.000 36.41419 103 THR A O 1
ATOM 826 N N . LYS A 1 117 ? 7.86868 20.73276 -2.63569 1.000 32.87558 104 LYS A N 1
ATOM 827 C CA . LYS A 1 117 ? 7.55375 21.46114 -1.41480 1.000 33.93705 104 LYS A CA 1
ATOM 828 C C . LYS A 1 117 ? 8.29996 20.84888 -0.23607 1.000 36.29507 104 LYS A C 1
ATOM 829 O O . LYS A 1 117 ? 8.45739 19.62583 -0.15346 1.000 30.46922 104 LYS A O 1
ATOM 835 N N . VAL A 1 118 ? 8.75991 21.70160 0.67519 1.000 33.01481 105 VAL A N 1
ATOM 836 C CA . VAL A 1 118 ? 9.40647 21.26403 1.90540 1.000 33.71890 105 VAL A CA 1
ATOM 837 C C . VAL A 1 118 ? 8.63001 21.82366 3.08750 1.000 31.87567 105 VAL A C 1
ATOM 838 O O . VAL A 1 118 ? 8.39334 23.03491 3.16548 1.000 30.84829 105 VAL A O 1
ATOM 842 N N . TYR A 1 119 ? 8.23074 20.94334 3.99984 1.000 28.86372 106 TYR A N 1
ATOM 843 C CA . TYR A 1 119 ? 7.66204 21.34342 5.27633 1.000 32.99419 106 TYR A CA 1
ATOM 844 C C . TYR A 1 119 ? 8.63705 20.99720 6.38978 1.000 32.96875 106 TYR A C 1
ATOM 845 O O . TYR A 1 119 ? 9.35999 19.99979 6.31634 1.000 31.59021 106 TYR A O 1
ATOM 854 N N . ARG A 1 120 ? 8.64574 21.82907 7.42336 1.000 31.34450 107 ARG A N 1
ATOM 855 C CA . ARG A 1 120 ? 9.32895 21.52549 8.67031 1.000 32.20588 107 ARG A CA 1
ATOM 856 C C . ARG A 1 120 ? 8.32202 21.60025 9.80562 1.000 32.70068 107 ARG A C 1
ATOM 857 O O . ARG A 1 120 ? 7.50037 22.51906 9.85495 1.000 34.78280 107 ARG A O 1
ATOM 865 N N . TYR A 1 121 ? 8.37158 20.62959 10.70934 1.000 32.15389 108 TYR A N 1
ATOM 866 C CA . TYR A 1 121 ? 7.54870 20.66310 11.90807 1.000 30.24608 108 TYR A CA 1
ATOM 867 C C . TYR A 1 121 ? 8.45279 20.75278 13.12674 1.000 33.53939 108 TYR A C 1
ATOM 868 O O . TYR A 1 121 ? 9.44489 20.02235 13.21997 1.000 33.48895 108 TYR A O 1
ATOM 877 N N . TYR A 1 122 ? 8.10044 21.63851 14.06018 1.000 32.70472 109 TYR A N 1
ATOM 878 C CA . TYR A 1 122 ? 8.91288 21.92598 15.24266 1.000 33.35681 109 TYR A CA 1
ATOM 879 C C . TYR A 1 122 ? 8.21627 21.32396 16.45463 1.000 34.41512 109 TYR A C 1
ATOM 880 O O . TYR A 1 122 ? 7.29623 21.91960 17.02124 1.000 36.70258 109 TYR A O 1
ATOM 889 N N . LEU A 1 123 ? 8.65681 20.12881 16.83215 1.000 34.78314 110 LEU A N 1
ATOM 890 C CA . LEU A 1 123 ? 8.02118 19.36245 17.88510 1.000 35.99427 110 LEU A CA 1
ATOM 891 C C . LEU A 1 123 ? 8.83123 19.47845 19.16278 1.000 38.93044 110 LEU A C 1
ATOM 892 O O . LEU A 1 123 ? 10.02430 19.13897 19.14740 1.000 37.78087 110 LEU A O 1
ATOM 897 N N . PRO A 1 124 ? 8.24626 19.91808 20.27796 1.000 40.20535 111 PRO A N 1
ATOM 898 C CA . PRO A 1 124 ? 8.98643 19.90889 21.54824 1.000 46.23781 111 PRO A CA 1
ATOM 899 C C . PRO A 1 124 ? 9.47800 18.50366 21.86779 1.000 45.27251 111 PRO A C 1
ATOM 900 O O . PRO A 1 124 ? 8.72586 17.52549 21.79631 1.000 40.39613 111 PRO A O 1
ATOM 904 N N . SER A 1 125 ? 10.76400 18.40275 22.18769 1.000 45.94105 112 SER A N 1
ATOM 905 C CA . SER A 1 125 ? 11.40662 17.10287 22.31921 1.000 46.42532 112 SER A CA 1
ATOM 906 C C . SER A 1 125 ? 11.29741 16.52485 23.71879 1.000 50.03286 112 SER A C 1
ATOM 907 O O . SER A 1 125 ? 11.76518 15.40321 23.94236 1.000 48.78942 112 SER A O 1
ATOM 910 N N . LEU A 1 126 ? 10.69743 17.25914 24.65283 1.000 46.40235 113 LEU A N 1
ATOM 911 C CA . LEU A 1 126 ? 10.53945 16.81972 26.03378 1.000 47.71868 113 LEU A CA 1
ATOM 912 C C . LEU A 1 126 ? 9.99436 15.40150 26.11039 1.000 54.90722 113 LEU A C 1
ATOM 913 O O . LEU A 1 126 ? 8.86870 15.13185 25.68002 1.000 48.06335 113 LEU A O 1
ATOM 918 N N . GLY A 1 127 ? 10.80118 14.49252 26.65670 1.000 48.90988 114 GLY A N 1
ATOM 919 C CA . GLY A 1 127 ? 10.39187 13.11101 26.81733 1.000 59.57218 114 GLY A CA 1
ATOM 920 C C . GLY A 1 127 ? 10.27095 12.31217 25.53829 1.000 53.44133 114 GLY A C 1
ATOM 921 O O . GLY A 1 127 ? 9.54331 11.31589 25.51158 1.000 59.71948 114 GLY A O 1
ATOM 922 N N . MET A 1 128 ? 10.96737 12.70823 24.47623 1.000 51.45326 115 MET A N 1
ATOM 923 C CA . MET A 1 128 ? 10.89714 12.01572 23.19587 1.000 51.43696 115 MET A CA 1
ATOM 924 C C . MET A 1 128 ? 12.07935 11.06813 23.01989 1.000 49.79547 115 MET A C 1
ATOM 925 O O . MET A 1 128 ? 13.21351 11.38903 23.38804 1.000 48.51688 115 MET A O 1
ATOM 930 N N . ASN A 1 129 ? 11.80144 9.89679 22.44992 1.000 48.09805 116 ASN A N 1
ATOM 931 C CA . ASN A 1 129 ? 12.83357 8.93171 22.07354 1.000 48.82554 116 ASN A CA 1
ATOM 932 C C . ASN A 1 129 ? 13.22073 9.24350 20.63456 1.000 46.96029 116 ASN A C 1
ATOM 933 O O . ASN A 1 129 ? 12.59626 8.77246 19.68306 1.000 48.22042 116 ASN A O 1
ATOM 938 N N . ILE A 1 130 ? 14.27851 10.04089 20.47859 1.000 45.23809 117 ILE A N 1
ATOM 939 C CA . ILE A 1 130 ? 14.64513 10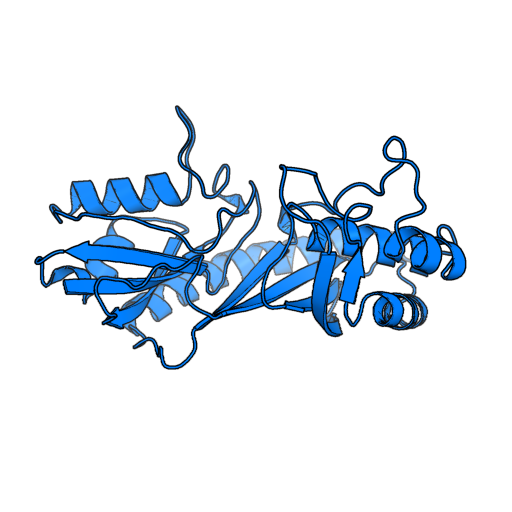.55448 19.16109 1.000 47.46820 117 ILE A CA 1
ATOM 940 C C . ILE A 1 130 ? 15.11129 9.42436 18.25793 1.000 47.52411 117 ILE A C 1
ATOM 941 O O . ILE A 1 130 ? 14.72956 9.34858 17.08367 1.000 45.07446 117 ILE A O 1
ATOM 946 N N . LYS A 1 131 ? 15.95418 8.53887 18.79316 1.000 45.62784 118 LYS A N 1
ATOM 947 C CA . LYS A 1 131 ? 16.48964 7.42853 18.01382 1.000 49.48835 118 LYS A CA 1
ATOM 948 C C . LYS A 1 131 ? 15.37393 6.60014 17.38855 1.000 46.41356 118 LYS A C 1
ATOM 949 O O . LYS A 1 131 ? 15.41279 6.27885 16.19501 1.000 51.03391 118 LYS A O 1
ATOM 955 N N . LYS A 1 132 ? 14.36488 6.24453 18.18549 1.000 45.34950 119 LYS A N 1
ATOM 956 C CA . LYS A 1 132 ? 13.25922 5.45613 17.65508 1.000 46.47779 119 LYS A CA 1
ATOM 957 C C . LYS A 1 132 ? 12.38937 6.27353 16.70782 1.000 44.80915 119 LYS A C 1
ATOM 958 O O . LYS A 1 132 ? 11.81677 5.72277 15.75951 1.000 44.47890 119 LYS A O 1
ATOM 964 N N . MET A 1 133 ? 12.27840 7.58135 16.94110 1.000 44.12035 120 MET A N 1
ATOM 965 C CA . MET A 1 133 ? 11.53613 8.42643 16.01423 1.000 38.83558 120 MET A CA 1
ATOM 966 C C . MET A 1 133 ? 12.18570 8.42481 14.63587 1.000 41.93078 120 MET A C 1
ATOM 967 O O . MET A 1 133 ? 11.49410 8.35631 13.61147 1.000 39.42267 120 MET A O 1
ATOM 972 N N . LYS A 1 134 ? 13.51852 8.48516 14.59227 1.000 40.87394 121 LYS A N 1
ATOM 973 C CA . LYS A 1 134 ? 14.22104 8.43797 13.31459 1.000 42.70623 121 LYS A CA 1
ATOM 974 C C . LYS A 1 134 ? 14.02729 7.09330 12.62809 1.000 42.73890 121 LYS A C 1
ATOM 975 O O . LYS A 1 134 ? 13.90986 7.02476 11.39829 1.000 44.55406 121 LYS A O 1
ATOM 981 N N . GLU A 1 135 ? 13.99475 6.01005 13.40617 1.000 42.25902 122 GLU A N 1
ATOM 982 C CA . GLU A 1 135 ? 13.73158 4.69724 12.83011 1.000 46.06793 122 GLU A CA 1
ATOM 983 C C . GLU A 1 135 ? 12.32563 4.63400 12.24597 1.000 40.89883 122 GLU A C 1
ATOM 984 O O . GLU A 1 135 ? 12.13012 4.14857 11.12690 1.000 42.68944 122 GLU A O 1
ATOM 990 N N . CYS A 1 136 ? 11.33323 5.13786 12.98804 1.000 40.88661 123 CYS A N 1
ATOM 991 C CA . CYS A 1 136 ? 9.95939 5.14393 12.49166 1.000 41.46651 123 CYS A CA 1
ATOM 992 C C . CYS A 1 136 ? 9.83637 5.96430 11.21190 1.000 36.90268 123 CYS A C 1
ATOM 993 O O . CYS A 1 136 ? 9.04287 5.62798 10.32424 1.000 38.95386 123 CYS A O 1
ATOM 996 N N . SER A 1 137 ? 10.62707 7.03642 11.09245 1.000 37.71541 124 SER A N 1
ATOM 997 C CA . SER A 1 137 ? 10.48117 7.94826 9.96134 1.000 36.29443 124 SER A CA 1
ATOM 998 C C . SER A 1 137 ? 10.84160 7.28335 8.64049 1.000 35.98233 124 SER A C 1
ATOM 999 O O . SER A 1 137 ? 10.34011 7.69241 7.58672 1.000 33.76310 124 SER A O 1
ATOM 1002 N N . LEU A 1 138 ? 11.70534 6.26254 8.67229 1.000 36.56533 125 LEU A N 1
ATOM 1003 C CA . LEU A 1 138 ? 12.09517 5.58168 7.44175 1.000 36.51899 125 LEU A CA 1
ATOM 1004 C C . LEU A 1 138 ? 10.91136 4.89608 6.77300 1.000 36.66323 125 LEU A C 1
ATOM 1005 O O . LEU A 1 138 ? 10.91180 4.71908 5.54931 1.000 34.28137 125 LEU A O 1
ATOM 1010 N N . LEU A 1 139 ? 9.90040 4.50681 7.55346 1.000 33.93944 126 LEU A N 1
ATOM 1011 C CA . LEU A 1 139 ? 8.75667 3.78761 6.99801 1.000 33.68686 126 LEU A CA 1
ATOM 1012 C C . LEU A 1 139 ? 7.95698 4.64177 6.02337 1.000 37.67492 126 LEU A C 1
ATOM 1013 O O . LEU A 1 139 ? 7.28002 4.10345 5.13694 1.000 32.58349 126 LEU A O 1
ATOM 1018 N N . PHE A 1 140 ? 7.99827 5.96351 6.18336 1.000 32.30921 127 PHE A N 1
ATOM 1019 C CA . PHE A 1 140 ? 7.19215 6.86842 5.37467 1.000 34.59028 127 PHE A CA 1
ATOM 1020 C C . PHE A 1 140 ? 7.88472 7.30902 4.09473 1.000 30.86710 127 PHE A C 1
ATOM 1021 O O . PHE A 1 140 ? 7.24711 7.94975 3.25016 1.000 26.80589 127 PHE A O 1
ATOM 1029 N N . LEU A 1 141 ? 9.16046 6.98223 3.92491 1.000 32.30517 128 LEU A N 1
ATOM 1030 C CA . LEU A 1 141 ? 9.85552 7.32682 2.69531 1.000 32.07816 128 LEU A CA 1
ATOM 1031 C C . LEU A 1 141 ? 9.31502 6.50502 1.52982 1.000 32.56200 128 LEU A C 1
ATOM 1032 O O . LEU A 1 141 ? 9.09693 5.29680 1.65178 1.000 32.03101 128 LEU A O 1
ATOM 1037 N N . GLY A 1 142 ? 9.10922 7.16237 0.39396 1.000 29.66010 129 GLY A N 1
ATOM 1038 C CA . GLY A 1 142 ? 8.66660 6.49121 -0.81280 1.000 32.01051 129 GLY A CA 1
ATOM 1039 C C . GLY A 1 142 ? 7.18568 6.66981 -1.08328 1.000 29.82309 129 GLY A C 1
ATOM 1040 O O . GLY A 1 142 ? 6.53346 7.58421 -0.58322 1.000 27.62201 129 GLY A O 1
ATOM 1041 N N . THR A 1 143 ? 6.64820 5.76207 -1.89145 1.000 32.07122 130 THR A N 1
ATOM 1042 C CA . THR A 1 143 ? 5.26687 5.85389 -2.34515 1.000 33.38174 130 THR A CA 1
ATOM 1043 C C . THR A 1 143 ? 4.38058 4.94721 -1.50462 1.000 34.25020 130 THR A C 1
ATOM 1044 O O . THR A 1 143 ? 4.67992 3.76221 -1.33988 1.000 30.41725 130 THR A O 1
ATOM 1048 N N . HIS A 1 144 ? 3.29157 5.50711 -0.98059 1.000 31.30753 131 HIS A N 1
ATOM 1049 C CA . HIS A 1 144 ? 2.39519 4.78340 -0.09234 1.000 31.86000 131 HIS A CA 1
ATOM 1050 C C . HIS A 1 144 ? 0.98705 5.31657 -0.28327 1.000 32.76943 131 HIS A C 1
ATOM 1051 O O . HIS A 1 144 ? 0.77012 6.33887 -0.93586 1.000 28.78795 131 HIS A O 1
ATOM 1058 N N . ASP A 1 145 ? 0.03032 4.61924 0.31758 1.000 31.16322 132 ASP A N 1
ATOM 1059 C CA . ASP A 1 145 ? -1.30268 5.16569 0.53567 1.000 31.54735 132 ASP A CA 1
ATOM 1060 C C . ASP A 1 145 ? -1.24518 5.97657 1.82301 1.000 29.42017 132 ASP A C 1
ATOM 1061 O O . ASP A 1 145 ? -1.05937 5.42025 2.90908 1.000 31.51936 132 ASP A O 1
ATOM 1066 N N . PHE A 1 146 ? -1.38921 7.29170 1.70393 1.000 30.48273 133 PHE A N 1
ATOM 1067 C CA . PHE A 1 146 ? -1.31753 8.17417 2.85762 1.000 28.31059 133 PHE A CA 1
ATOM 1068 C C . PHE A 1 146 ? -2.68701 8.54841 3.39936 1.000 31.32512 133 PHE A C 1
ATOM 1069 O O . PHE A 1 146 ? -2.79432 9.49664 4.18462 1.000 30.50306 133 PHE A O 1
ATOM 1077 N N . SER A 1 147 ? -3.72803 7.80456 3.02499 1.000 32.57870 134 SER A N 1
ATOM 1078 C CA . SER A 1 147 ? -5.07347 8.09960 3.50768 1.000 33.46603 134 SER A CA 1
ATOM 1079 C C . SER A 1 147 ? -5.14149 8.07591 5.03149 1.000 35.82047 134 SER A C 1
ATOM 1080 O O . SER A 1 147 ? -5.76136 8.94676 5.65133 1.000 36.31316 134 SER A O 1
ATOM 1083 N N . ALA A 1 148 ? -4.50797 7.08109 5.65492 1.000 28.85258 135 ALA A N 1
ATOM 1084 C CA . ALA A 1 148 ? -4.53704 6.96493 7.10862 1.000 31.30616 135 ALA A CA 1
ATOM 1085 C C . ALA A 1 148 ? -3.81450 8.10905 7.80422 1.000 34.50760 135 ALA A C 1
ATOM 1086 O O . ALA A 1 148 ? -3.98107 8.28887 9.01632 1.000 32.37086 135 ALA A O 1
ATOM 1088 N N . PHE A 1 149 ? -3.02415 8.87667 7.07473 1.000 31.31783 136 PHE A N 1
ATOM 1089 C CA . PHE A 1 149 ? -2.24951 9.97377 7.63201 1.000 29.88414 136 PHE A CA 1
ATOM 1090 C C . PHE A 1 149 ? -2.62724 11.27844 6.95017 1.000 33.75660 136 PHE A C 1
ATOM 1091 O O . PHE A 1 149 ? -1.77481 12.09656 6.61046 1.000 29.94366 136 PHE A O 1
ATOM 1099 N N . SER A 1 150 ? -3.92585 11.47857 6.73941 1.000 31.19887 137 SER A N 1
ATOM 1100 C CA . SER A 1 150 ? -4.41497 12.64562 6.02445 1.000 32.05966 137 SER A CA 1
ATOM 1101 C C . SER A 1 150 ? -5.85433 12.90750 6.43633 1.000 35.93506 137 SER A C 1
ATOM 1102 O O . SER A 1 150 ? -6.53570 12.03258 6.97429 1.000 34.35991 137 SER A O 1
ATOM 1105 N N . ARG A 1 151 ? -6.30442 14.13047 6.17613 1.000 33.96881 138 ARG A N 1
ATOM 1106 C CA . ARG A 1 151 ? -7.70760 14.50923 6.28177 1.000 33.33341 138 ARG A CA 1
ATOM 1107 C C . ARG A 1 151 ? -8.29753 14.47671 4.87476 1.000 32.10347 138 ARG A C 1
ATOM 1108 O O . ARG A 1 151 ? -7.83560 15.20453 3.99005 1.000 35.07549 138 ARG A O 1
ATOM 1116 N N . VAL A 1 152 ? -9.29267 13.61404 4.65178 1.000 35.20655 139 VAL A N 1
ATOM 1117 C CA . VAL A 1 152 ? -9.70114 13.33729 3.27869 1.000 34.06569 139 VAL A CA 1
ATOM 1118 C C . VAL A 1 152 ? -10.41833 14.54557 2.69019 1.000 36.16547 139 VAL A C 1
ATOM 1119 O O . VAL A 1 152 ? -11.16171 15.25521 3.37692 1.000 38.58595 139 VAL A O 1
ATOM 1123 N N . ASP A 1 153 ? -10.16547 14.79710 1.39603 1.000 35.61537 140 ASP A N 1
ATOM 1124 C CA . ASP A 1 153 ? -10.83187 15.88474 0.68702 1.000 37.26992 140 ASP A CA 1
ATOM 1125 C C . ASP A 1 153 ? -11.06069 15.53618 -0.77856 1.000 42.38094 140 ASP A C 1
ATOM 1126 O O . ASP A 1 153 ? -11.12896 16.43367 -1.62675 1.000 41.92716 140 ASP A O 1
ATOM 1131 N N . GLY A 1 154 ? -11.17385 14.24730 -1.09429 1.000 38.14845 141 GLY A N 1
ATOM 1132 C CA . GLY A 1 154 ? -11.46257 13.81195 -2.43951 1.000 39.28136 141 GLY A CA 1
ATOM 1133 C C . GLY A 1 154 ? -10.25569 13.59895 -3.32142 1.000 38.72435 141 GLY A C 1
ATOM 1134 O O . GLY A 1 154 ? -10.41535 13.14560 -4.45986 1.000 40.86045 141 GLY A O 1
ATOM 1135 N N . ARG A 1 155 ? -9.05744 13.90597 -2.84267 1.000 40.66255 142 ARG A N 1
ATOM 1136 C CA . ARG A 1 155 ? -7.86912 13.70211 -3.65189 1.000 40.81825 142 ARG A CA 1
ATOM 1137 C C . ARG A 1 155 ? -7.39092 12.25764 -3.55158 1.000 39.53993 142 ARG A C 1
ATOM 1138 O O . ARG A 1 155 ? -7.63577 11.56553 -2.56022 1.000 34.58951 142 ARG A O 1
ATOM 1146 N N . ASP A 1 156 ? -6.72307 11.80254 -4.61027 1.000 42.98559 143 ASP A N 1
ATOM 1147 C CA . ASP A 1 156 ? -6.07931 10.49526 -4.60014 1.000 37.09432 143 ASP A CA 1
ATOM 1148 C C . ASP A 1 156 ? -5.05446 10.42885 -3.47127 1.000 37.73779 143 ASP A C 1
ATOM 1149 O O . ASP A 1 156 ? -4.21021 11.31826 -3.32637 1.000 34.63370 143 ASP A O 1
ATOM 1154 N N . THR A 1 157 ? -5.13376 9.37553 -2.66055 1.000 32.58110 144 THR A N 1
ATOM 1155 C CA . THR A 1 157 ? -4.33923 9.29528 -1.44274 1.000 30.25187 144 THR A CA 1
ATOM 1156 C C . THR A 1 157 ? -3.00008 8.59568 -1.64064 1.000 30.03683 144 THR A C 1
ATOM 1157 O O . THR A 1 157 ? -2.22648 8.49917 -0.68386 1.000 30.05614 144 THR A O 1
ATOM 1161 N N . ILE A 1 158 ? -2.69951 8.11706 -2.84363 1.000 32.44128 145 ILE A N 1
ATOM 1162 C CA . ILE A 1 158 ? -1.35822 7.62402 -3.13534 1.000 33.24911 145 ILE A CA 1
ATOM 1163 C C . ILE A 1 158 ? -0.45446 8.82805 -3.35206 1.000 30.46299 145 ILE A C 1
ATOM 1164 O O . ILE A 1 158 ? -0.70391 9.64675 -4.24093 1.000 33.93704 145 ILE A O 1
ATOM 1169 N N . ARG A 1 159 ? 0.59368 8.93928 -2.54077 1.000 30.91373 146 ARG A N 1
ATOM 1170 C CA . ARG A 1 159 ? 1.55114 10.02925 -2.66120 1.000 30.36570 146 ARG A CA 1
ATOM 1171 C C . ARG A 1 159 ? 2.94634 9.47120 -2.43727 1.000 31.43328 146 ARG A C 1
ATOM 1172 O O . ARG A 1 159 ? 3.11835 8.33535 -1.99118 1.000 29.58398 146 ARG A O 1
ATOM 1180 N N . SER A 1 160 ? 3.95181 10.28956 -2.74111 1.000 32.13318 147 SER A N 1
ATOM 1181 C CA . SER A 1 160 ? 5.34396 9.89171 -2.58198 1.000 33.43644 147 SER A CA 1
ATOM 1182 C C . SER A 1 160 ? 6.07675 10.93160 -1.74992 1.000 32.64434 147 SER A C 1
ATOM 1183 O O . SER A 1 160 ? 6.01982 12.13085 -2.04968 1.000 29.98735 147 SER A O 1
ATOM 1186 N N . ILE A 1 161 ? 6.74640 10.47562 -0.70016 1.000 29.74391 148 ILE A N 1
ATOM 1187 C CA . ILE A 1 161 ? 7.63136 11.32263 0.08475 1.000 30.37534 148 ILE A CA 1
ATOM 1188 C C . ILE A 1 161 ? 9.04183 11.11768 -0.45020 1.000 35.21516 148 ILE A C 1
ATOM 1189 O O . ILE A 1 161 ? 9.55463 9.98965 -0.47041 1.000 32.57209 148 ILE A O 1
ATOM 1194 N N . ASP A 1 162 ? 9.64760 12.20225 -0.93273 1.000 32.24803 149 ASP A N 1
ATOM 1195 C CA . ASP A 1 162 ? 10.96970 12.11738 -1.53846 1.000 36.78165 149 ASP A CA 1
ATOM 1196 C C . ASP A 1 162 ? 12.07066 12.13709 -0.49314 1.000 35.43691 149 ASP A C 1
ATOM 1197 O O . ASP A 1 162 ? 13.13327 11.54118 -0.70318 1.000 37.10562 149 ASP A O 1
ATOM 1202 N N . ARG A 1 163 ? 11.83703 12.79712 0.63529 1.000 37.12047 150 ARG A N 1
ATOM 1203 C CA A ARG A 1 163 ? 12.85342 12.91289 1.66830 0.505 37.08877 150 ARG A CA 1
ATOM 1204 C CA B ARG A 1 163 ? 12.84878 12.87619 1.67490 0.495 41.79676 150 ARG A CA 1
ATOM 1205 C C . ARG A 1 163 ? 12.16842 13.15807 3.00306 1.000 39.82224 150 ARG A C 1
ATOM 1206 O O . ARG A 1 163 ? 11.19123 13.90514 3.06950 1.000 32.12419 150 ARG A O 1
ATOM 1221 N N . ILE A 1 164 ? 12.68239 12.53546 4.05679 1.000 33.83720 151 ILE A N 1
ATOM 1222 C CA . ILE A 1 164 ? 12.17779 12.77393 5.40177 1.000 37.62826 151 ILE A CA 1
ATOM 1223 C C . ILE A 1 164 ? 13.36444 12.72825 6.35334 1.000 40.13053 151 ILE A C 1
ATOM 1224 O O . ILE A 1 164 ? 14.05691 11.70937 6.44186 1.000 37.29598 151 ILE A O 1
ATOM 1229 N N . GLU A 1 165 ? 13.62500 13.84207 7.03545 1.000 36.17456 152 GLU A N 1
ATOM 1230 C CA . GLU A 1 165 ? 14.80567 13.97506 7.87014 1.000 38.66229 152 GLU A CA 1
ATOM 1231 C C . GLU A 1 165 ? 14.41246 14.54978 9.22135 1.000 38.73529 152 GLU A C 1
ATOM 1232 O O . GLU A 1 165 ? 13.46559 15.33350 9.33688 1.000 38.65408 152 GLU A O 1
ATOM 1238 N N . ILE A 1 166 ? 15.14830 14.14244 10.24681 1.000 40.12423 153 ILE A N 1
ATOM 1239 C CA . ILE A 1 166 ? 14.86851 14.53249 11.61849 1.000 38.59594 153 ILE A CA 1
ATOM 1240 C C . ILE A 1 166 ? 16.17471 14.96457 12.26823 1.000 39.70399 153 ILE A C 1
ATOM 1241 O O . ILE A 1 166 ? 17.17566 14.24344 12.20172 1.000 38.45956 153 ILE A O 1
ATOM 1246 N N . TRP A 1 167 ? 16.17285 16.14295 12.88059 1.000 39.75429 154 TRP A N 1
ATOM 1247 C CA . TRP A 1 167 ? 17.32964 16.59454 13.63742 1.000 44.27716 154 TRP A CA 1
ATOM 1248 C C . TRP A 1 167 ? 16.85220 17.33220 14.87607 1.000 45.34362 154 TRP A C 1
ATOM 1249 O O . TRP A 1 167 ? 15.66660 17.63446 15.03232 1.000 41.79728 154 TRP A O 1
ATOM 1260 N N . GLU A 1 168 ? 17.79455 17.62124 15.76260 1.000 45.73533 155 GLU A N 1
ATOM 1261 C CA . GLU A 1 168 ? 17.50001 18.25723 17.03629 1.000 52.97717 155 GLU A CA 1
ATOM 1262 C C . GLU A 1 168 ? 18.05381 19.67401 17.03970 1.000 56.38860 155 GLU A C 1
ATOM 1263 O O . GLU A 1 168 ? 19.26628 19.87171 16.91335 1.000 66.12611 155 GLU A O 1
ATOM 1269 N N . LYS A 1 169 ? 17.16203 20.64981 17.14360 1.000 56.05417 156 LYS A N 1
ATOM 1270 C CA . LYS A 1 169 ? 17.49524 21.95920 17.67648 1.000 59.84894 156 LYS A CA 1
ATOM 1271 C C . LYS A 1 169 ? 17.22799 21.92589 19.17287 1.000 65.46005 156 LYS A C 1
ATOM 1272 O O . LYS A 1 169 ? 16.52562 21.04603 19.67396 1.000 69.69312 156 LYS A O 1
ATOM 1278 N N . CYS A 1 170 ? 17.81586 22.86972 19.89508 1.000 81.30480 157 CYS A N 1
ATOM 1279 C CA . CYS A 1 170 ? 17.63804 22.86424 21.33852 1.000 84.52882 157 CYS A CA 1
ATOM 1280 C C . CYS A 1 170 ? 16.15124 22.91928 21.68600 1.000 74.59486 157 CYS A C 1
ATOM 1281 O O . CYS A 1 170 ? 15.40468 23.74737 21.15314 1.000 75.15589 157 CYS A O 1
ATOM 1284 N N . ASN A 1 171 ? 15.72019 21.96611 22.51832 1.000 60.78123 158 ASN A N 1
ATOM 1285 C CA . ASN A 1 171 ? 14.36616 21.85629 23.05862 1.000 57.74008 158 ASN A CA 1
ATOM 1286 C C . ASN A 1 171 ? 13.33351 21.27630 22.09490 1.000 49.21079 158 ASN A C 1
ATOM 1287 O O . ASN A 1 171 ? 12.23474 20.91768 22.53016 1.000 44.97479 158 ASN A O 1
ATOM 1292 N N . VAL A 1 172 ? 13.63629 21.18038 20.79887 1.000 46.84763 159 VAL A N 1
ATOM 1293 C CA . VAL A 1 172 ? 12.66857 20.62334 19.86058 1.000 45.21129 159 VAL A CA 1
ATOM 1294 C C . VAL A 1 172 ? 13.34037 19.62612 18.93108 1.000 45.17127 159 VAL A C 1
ATOM 1295 O O . VAL A 1 172 ? 14.55925 19.60838 18.75553 1.000 45.93867 159 VAL A O 1
ATOM 1299 N N . VAL A 1 173 ? 12.50815 18.78770 18.33415 1.000 39.94147 160 VAL A N 1
ATOM 1300 C CA . VAL A 1 173 ? 12.89323 17.94209 17.21853 1.000 37.64492 160 VAL A CA 1
ATOM 1301 C C . VAL A 1 173 ? 12.28057 18.53295 15.96179 1.000 38.88853 160 VAL A C 1
ATOM 1302 O O . VAL A 1 173 ? 11.08614 18.85296 15.94194 1.000 40.09775 160 VAL A O 1
ATOM 1306 N N . VAL A 1 174 ? 13.08686 18.69393 14.91917 1.000 35.20734 161 VAL A N 1
ATOM 1307 C CA . VAL A 1 174 ? 12.60296 19.20766 13.64410 1.000 34.95238 161 VAL A CA 1
ATOM 1308 C C . VAL A 1 174 ? 12.39732 18.03680 12.69336 1.000 36.04705 161 VAL A C 1
ATOM 1309 O O . VAL A 1 174 ? 13.30877 17.22386 12.48414 1.000 36.54887 161 VAL A O 1
ATOM 1313 N N . VAL A 1 175 ? 11.19589 17.93442 12.13581 1.000 33.37369 162 VAL A N 1
ATOM 1314 C CA . VAL A 1 175 ? 10.87224 16.92381 11.13470 1.000 34.43519 162 VAL A CA 1
ATOM 1315 C C . VAL A 1 175 ? 10.73389 17.63965 9.80269 1.000 32.73244 162 VAL A C 1
ATOM 1316 O O . VAL A 1 175 ? 9.85393 18.49094 9.64140 1.000 34.50946 162 VAL A O 1
ATOM 1320 N N . GLU A 1 176 ? 11.60319 17.31261 8.85485 1.000 31.90015 163 GLU A N 1
ATOM 1321 C CA . GLU A 1 176 ? 11.56180 17.90997 7.52812 1.000 32.11855 163 GLU A CA 1
ATOM 1322 C C . GLU A 1 176 ? 11.09238 16.85777 6.53417 1.000 34.24293 163 GLU A C 1
ATOM 1323 O O . GLU A 1 176 ? 11.69590 15.78692 6.43271 1.000 32.69516 163 GLU A O 1
ATOM 1329 N N . ILE A 1 177 ? 10.02232 17.15958 5.80449 1.000 31.17709 164 ILE A N 1
ATOM 1330 C CA . ILE A 1 177 ? 9.48009 16.24936 4.80313 1.000 33.89079 164 ILE A CA 1
ATOM 1331 C C . ILE A 1 177 ? 9.42202 16.98183 3.47188 1.000 34.09061 164 ILE A C 1
ATOM 1332 O O . ILE A 1 177 ? 8.96329 18.12752 3.40760 1.000 31.88173 164 ILE A O 1
ATOM 1337 N N . GLU A 1 178 ? 9.89308 16.32119 2.41944 1.000 30.88061 165 GLU A N 1
ATOM 1338 C CA . GLU A 1 178 ? 9.93692 16.87633 1.07732 1.000 31.57949 165 GLU A CA 1
ATOM 1339 C C . GLU A 1 178 ? 9.13841 15.98642 0.13539 1.000 29.96425 165 GLU A C 1
ATOM 1340 O O . GLU A 1 178 ? 9.23838 14.75772 0.19805 1.000 32.41623 165 GLU A O 1
ATOM 1346 N N . GLY A 1 179 ? 8.35693 16.60767 -0.74015 1.000 31.66539 166 GLY A N 1
ATOM 1347 C CA . GLY A 1 179 ? 7.57780 15.85930 -1.71211 1.000 34.58844 166 GLY A CA 1
ATOM 1348 C C . GLY A 1 179 ? 6.95527 16.79518 -2.72069 1.000 33.27172 166 GLY A C 1
ATOM 1349 O O . GLY A 1 179 ? 6.92552 18.01351 -2.53448 1.000 35.46755 166 GLY A O 1
ATOM 1350 N N . LYS A 1 180 ? 6.44925 16.20134 -3.80374 1.000 32.49174 167 LYS A N 1
ATOM 1351 C CA . LYS A 1 180 ? 5.86066 17.00199 -4.86996 1.000 36.06754 167 LYS A CA 1
ATOM 1352 C C . LYS A 1 180 ? 4.45767 17.47739 -4.52046 1.000 37.26047 167 LYS A C 1
ATOM 1353 O O . LYS A 1 180 ? 4.01591 18.51564 -5.02802 1.000 35.90799 167 LYS A O 1
ATOM 1359 N N . SER A 1 181 ? 3.75224 16.74635 -3.66011 1.000 36.06802 168 SER A N 1
ATOM 1360 C CA . SER A 1 181 ? 2.41672 17.15163 -3.24408 1.000 39.88039 168 SER A CA 1
ATOM 1361 C C . SER A 1 181 ? 2.08768 16.51221 -1.90167 1.000 36.89527 168 SER A C 1
ATOM 1362 O O . SER A 1 181 ? 2.54548 15.40951 -1.58680 1.000 35.52263 168 SER A O 1
ATOM 1365 N N . PHE A 1 182 ? 1.28630 17.21617 -1.11729 1.000 34.45622 169 PHE A N 1
ATOM 1366 C CA . PHE A 1 182 ? 0.94479 16.78713 0.22786 1.000 33.78185 169 PHE A CA 1
ATOM 1367 C C . PHE A 1 182 ? -0.56252 16.79430 0.39654 1.000 37.91797 169 PHE A C 1
ATOM 1368 O O . PHE A 1 182 ? -1.23622 17.74405 -0.01257 1.000 38.62079 169 PHE A O 1
ATOM 1376 N N . LEU A 1 183 ? -1.08175 15.74731 1.02350 1.000 31.63929 170 LEU A N 1
ATOM 1377 C CA . LEU A 1 183 ? -2.49502 15.72471 1.36591 1.000 33.34519 170 LEU A CA 1
ATOM 1378 C C . LEU A 1 183 ? -2.77369 16.64856 2.55485 1.000 30.47936 170 LEU A C 1
ATOM 1379 O O . LEU A 1 183 ? -1.87176 17.10728 3.25718 1.000 31.11412 170 LEU A O 1
ATOM 1384 N N . TRP A 1 184 ? -4.05559 16.90477 2.78448 1.000 33.48338 171 TRP A N 1
ATOM 1385 C CA . TRP A 1 184 ? -4.47169 17.78723 3.86682 1.000 32.62482 171 TRP A CA 1
ATOM 1386 C C . TRP A 1 184 ? -4.04138 17.23301 5.22520 1.000 32.99550 171 TRP A C 1
ATOM 1387 O O . TRP A 1 184 ? -4.33039 16.08016 5.55569 1.000 32.63887 171 TRP A O 1
ATOM 1398 N N . GLU A 1 185 ? -3.33438 18.05419 6.00825 1.000 29.44226 172 GLU A N 1
ATOM 1399 C CA . GLU A 1 185 ? -2.84696 17.70474 7.34293 1.000 28.98777 172 GLU A CA 1
ATOM 1400 C C . GLU A 1 185 ? -1.84652 16.54994 7.32912 1.000 35.75213 172 GLU A C 1
ATOM 1401 O O . GLU A 1 185 ? -1.59443 15.92989 8.37140 1.000 33.34822 172 GLU A O 1
ATOM 1407 N N . MET A 1 186 ? -1.23585 16.26866 6.17492 1.000 31.80480 173 MET A N 1
ATOM 1408 C CA . MET A 1 186 ? -0.43095 15.05841 6.03969 1.000 28.98381 173 MET A CA 1
ATOM 1409 C C . MET A 1 186 ? 0.82401 15.11898 6.90256 1.000 30.72679 173 MET A C 1
ATOM 1410 O O . MET A 1 186 ? 1.14476 14.15274 7.60366 1.000 30.42238 173 MET A O 1
ATOM 1415 N N . VAL A 1 187 ? 1.53665 16.24747 6.89197 1.000 31.58997 174 VAL A N 1
ATOM 1416 C CA . VAL A 1 187 ? 2.75402 16.33594 7.69486 1.000 31.33104 174 VAL A CA 1
ATOM 1417 C C . VAL A 1 187 ? 2.41945 16.22505 9.17536 1.000 30.08664 174 VAL A C 1
ATOM 1418 O O . VAL A 1 187 ? 3.06929 15.48713 9.92489 1.000 29.17168 174 VAL A O 1
ATOM 1422 N N . ARG A 1 188 ? 1.38778 16.94903 9.61824 1.000 28.18591 175 ARG A N 1
ATOM 1423 C CA . ARG A 1 188 ? 1.06099 16.95463 11.03917 1.000 32.74981 175 ARG A CA 1
ATOM 1424 C C . ARG A 1 188 ? 0.54187 15.60264 11.50602 1.000 34.36614 175 ARG A C 1
ATOM 1425 O O . ARG A 1 188 ? 0.77283 15.21809 12.65754 1.000 32.98965 175 ARG A O 1
ATOM 1433 N N . ARG A 1 189 ? -0.14613 14.86435 10.63558 1.000 31.34317 176 ARG A N 1
ATOM 1434 C CA . ARG A 1 189 ? -0.59747 13.53154 11.02057 1.000 34.55603 176 ARG A CA 1
ATOM 1435 C C . ARG A 1 189 ? 0.54863 12.52198 10.99433 1.000 33.82931 176 ARG A C 1
ATOM 1436 O O . ARG A 1 189 ? 0.59896 11.61940 11.83863 1.000 33.56344 176 ARG A O 1
ATOM 1444 N N . ILE A 1 190 ? 1.49560 12.67265 10.06310 1.000 30.37398 177 ILE A N 1
ATOM 1445 C CA . ILE A 1 190 ? 2.69206 11.83489 10.10101 1.000 33.36717 177 ILE A CA 1
ATOM 1446 C C . ILE A 1 190 ? 3.48323 12.10397 11.37622 1.000 35.90459 177 ILE A C 1
ATOM 1447 O O . ILE A 1 190 ? 3.97893 11.17454 12.02559 1.000 32.29953 177 ILE A O 1
ATOM 1452 N N . VAL A 1 191 ? 3.60166 13.37852 11.76566 1.000 32.61624 178 VAL A N 1
ATOM 1453 C CA . VAL A 1 191 ? 4.35835 13.71227 12.96985 1.000 32.09618 178 VAL A CA 1
ATOM 1454 C C . VAL A 1 191 ? 3.74185 13.03696 14.19162 1.000 33.29880 178 VAL A C 1
ATOM 1455 O O . VAL A 1 191 ? 4.45052 12.46439 15.02730 1.000 34.14360 178 VAL A O 1
ATOM 1459 N N . SER A 1 192 ? 2.41219 13.07514 14.30514 1.000 32.54426 179 SER A N 1
ATOM 1460 C CA . SER A 1 192 ? 1.75063 12.40943 15.42374 1.000 34.94535 179 SER A CA 1
ATOM 1461 C C . SER A 1 192 ? 2.02123 10.90732 15.42314 1.000 37.19784 179 SER A C 1
ATOM 1462 O O . SER A 1 192 ? 2.25357 10.31054 16.48214 1.000 35.70732 179 SER A O 1
ATOM 1465 N N . ALA A 1 193 ? 2.00355 10.27813 14.24524 1.000 36.58873 180 ALA A N 1
ATOM 1466 C CA . ALA A 1 193 ? 2.32354 8.85648 14.16684 1.000 36.81134 180 ALA A CA 1
ATOM 1467 C C . ALA A 1 193 ? 3.76572 8.59749 14.58131 1.000 37.56486 180 ALA A C 1
ATOM 1468 O O . ALA A 1 193 ? 4.05910 7.59316 15.24060 1.000 37.57354 180 ALA A O 1
ATOM 1470 N N . LEU A 1 194 ? 4.67845 9.49459 14.20372 1.000 35.77947 181 LEU A N 1
ATOM 1471 C CA . LEU A 1 194 ? 6.06484 9.37225 14.63857 1.000 37.38838 181 LEU A CA 1
ATOM 1472 C C . LEU A 1 194 ? 6.17362 9.42053 16.15738 1.000 40.15851 181 LEU A C 1
ATOM 1473 O O . LEU A 1 194 ? 6.91287 8.63209 16.75925 1.000 42.68481 181 LEU A O 1
ATOM 1478 N N . VAL A 1 195 ? 5.43514 10.33242 16.79374 1.000 37.43926 182 VAL A N 1
ATOM 1479 C CA . VAL A 1 195 ? 5.42538 10.40440 18.25272 1.000 41.23663 182 VAL A CA 1
ATOM 1480 C C . VAL A 1 195 ? 4.93646 9.08900 18.84518 1.000 42.42699 182 VAL A C 1
ATOM 1481 O O . VAL A 1 195 ? 5.57911 8.50638 19.72564 1.000 43.13701 182 VAL A O 1
ATOM 1485 N N . LEU A 1 196 ? 3.79139 8.59909 18.36027 1.000 42.53753 183 LEU A N 1
ATOM 1486 C CA . LEU A 1 196 ? 3.20743 7.37718 18.90664 1.000 46.32677 183 LEU A CA 1
ATOM 1487 C C . LEU A 1 196 ? 4.11135 6.17634 18.67049 1.000 50.48726 183 LEU A C 1
ATOM 1488 O O . LEU A 1 196 ? 4.23221 5.30122 19.53602 1.000 50.05612 183 LEU A O 1
ATOM 1493 N N . CYS A 1 197 ? 4.74819 6.11366 17.49833 1.000 44.65977 184 CYS A N 1
ATOM 1494 C CA . CYS A 1 197 ? 5.66543 5.01843 17.20555 1.000 46.54761 184 CYS A CA 1
ATOM 1495 C C . CYS A 1 197 ? 6.92407 5.10816 18.05541 1.000 53.41340 184 CYS A C 1
ATOM 1496 O O . CYS A 1 197 ? 7.47046 4.07543 18.45886 1.000 53.92254 184 CYS A O 1
ATOM 1499 N N . SER A 1 198 ? 7.38396 6.32856 18.35215 1.000 50.28989 185 SER A N 1
ATOM 1500 C CA . SER A 1 198 ? 8.58841 6.49869 19.15864 1.000 52.38776 185 SER A CA 1
ATOM 1501 C C . SER A 1 198 ? 8.37383 6.05662 20.60045 1.000 53.36798 185 SER A C 1
ATOM 1502 O O . SER A 1 198 ? 9.32999 5.64343 21.26612 1.000 52.15242 185 SER A O 1
ATOM 1505 N N . GLN A 1 199 ? 7.13940 6.13743 21.10243 1.000 49.40205 186 GLN A N 1
ATOM 1506 C CA . GLN A 1 199 ? 6.82591 5.75140 22.47300 1.000 55.45002 186 GLN A CA 1
ATOM 1507 C C . GLN A 1 199 ? 6.18068 4.36831 22.55493 1.000 61.53372 186 GLN A C 1
ATOM 1508 O O . GLN A 1 199 ? 5.46138 4.06962 23.51483 1.000 65.48242 186 GLN A O 1
ATOM 1514 N N . GLY A 1 200 ? 6.44052 3.51184 21.56750 1.000 59.36055 187 GLY A N 1
ATOM 1515 C CA . GLY A 1 200 ? 5.97690 2.13920 21.58015 1.000 57.41328 187 GLY A CA 1
ATOM 1516 C C . GLY A 1 200 ? 4.48074 1.94125 21.47960 1.000 58.36193 187 GLY A C 1
ATOM 1517 O O . GLY A 1 200 ? 4.02677 0.79269 21.51404 1.000 62.76872 187 GLY A O 1
ATOM 1518 N N . VAL A 1 201 ? 3.69746 3.01213 21.34906 1.000 56.34865 188 VAL A N 1
ATOM 1519 C CA . VAL A 1 201 ? 2.24411 2.87403 21.31827 1.000 49.50444 188 VAL A CA 1
ATOM 1520 C C . VAL A 1 201 ? 1.78175 2.35251 19.96233 1.000 56.22987 188 VAL A C 1
ATOM 1521 O O . VAL A 1 201 ? 0.81875 1.58029 19.86981 1.000 59.84990 188 VAL A O 1
ATOM 1525 N N . LEU A 1 202 ? 2.46536 2.75151 18.89361 1.000 53.28137 189 LEU A N 1
ATOM 1526 C CA . LEU A 1 202 ? 2.07664 2.42324 17.52562 1.000 51.26662 189 LEU A CA 1
ATOM 1527 C C . LEU A 1 202 ? 3.21844 1.65323 16.87720 1.000 51.03594 189 LEU A C 1
ATOM 1528 O O . LEU A 1 202 ? 4.25155 2.23999 16.53815 1.000 54.43244 189 LEU A O 1
ATOM 1533 N N . ALA A 1 203 ? 3.02604 0.34909 16.69332 1.000 48.23188 190 ALA A N 1
ATOM 1534 C CA . ALA A 1 203 ? 4.08591 -0.51355 16.19118 1.000 48.92639 190 ALA A CA 1
ATOM 1535 C C . ALA A 1 203 ? 4.43844 -0.17645 14.74654 1.000 49.28387 190 ALA A C 1
ATOM 1536 O O . ALA A 1 203 ? 3.60061 0.28657 13.96806 1.000 48.87886 190 ALA A O 1
ATOM 1538 N N . GLU A 1 204 ? 5.70442 -0.41546 14.39364 1.000 50.44223 191 GLU A N 1
ATOM 1539 C CA . GLU A 1 204 ? 6.13872 -0.19881 13.01793 1.000 51.47428 191 GLU A CA 1
ATOM 1540 C C . GLU A 1 204 ? 5.36806 -1.09235 12.05404 1.000 51.51293 191 GLU A C 1
ATOM 1541 O O . GLU A 1 204 ? 5.04219 -0.67504 10.93565 1.000 44.53812 191 GLU A O 1
ATOM 1547 N N . GLU A 1 205 ? 5.05780 -2.32264 12.47813 1.000 50.62173 192 GLU A N 1
ATOM 1548 C CA . GLU A 1 205 ? 4.28314 -3.23504 11.64062 1.000 52.18275 192 GLU A CA 1
ATOM 1549 C C . GLU A 1 205 ? 2.90121 -2.67174 11.34447 1.000 48.43198 192 GLU A C 1
ATOM 1550 O O . GLU A 1 205 ? 2.37825 -2.84004 10.23702 1.000 42.22513 192 GLU A O 1
ATOM 1556 N N . ARG A 1 206 ? 2.28789 -2.01368 12.32883 1.000 44.47182 193 ARG A N 1
ATOM 1557 C CA . ARG A 1 206 ? 0.97798 -1.40938 12.11329 1.000 47.52747 193 ARG A CA 1
ATOM 1558 C C . ARG A 1 206 ? 1.06491 -0.23243 11.14365 1.000 42.48353 193 ARG A C 1
ATOM 1559 O O . ARG A 1 206 ? 0.19217 -0.06513 10.28411 1.000 41.80547 193 ARG A O 1
ATOM 1567 N N . ILE A 1 207 ? 2.11542 0.58583 11.25521 1.000 42.17352 194 ILE A N 1
ATOM 1568 C CA . ILE A 1 207 ? 2.29835 1.68778 10.31234 1.000 38.11709 194 ILE A CA 1
ATOM 1569 C C . ILE A 1 207 ? 2.43754 1.16046 8.88756 1.000 37.65855 194 ILE A C 1
ATOM 1570 O O . ILE A 1 207 ? 1.85476 1.71435 7.94613 1.000 34.89321 194 ILE A O 1
ATOM 1575 N N . VAL A 1 208 ? 3.20530 0.08207 8.70518 1.000 37.22263 195 VAL A N 1
ATOM 1576 C CA . VAL A 1 208 ? 3.38051 -0.49019 7.37175 1.000 37.53424 195 VAL A CA 1
ATOM 1577 C C . VAL A 1 208 ? 2.03951 -0.94626 6.80781 1.000 36.24776 195 VAL A C 1
ATOM 1578 O O . VAL A 1 208 ? 1.73692 -0.72767 5.62835 1.000 35.77187 195 VAL A O 1
ATOM 1582 N N . GLU A 1 209 ? 1.20828 -1.57437 7.64222 1.000 38.95839 196 GLU A N 1
ATOM 1583 C CA . GLU A 1 209 ? -0.14051 -1.92946 7.21047 1.000 37.71143 196 GLU A CA 1
ATOM 1584 C C . GLU A 1 209 ? -0.93323 -0.69080 6.80274 1.000 36.13733 196 GLU A C 1
ATOM 1585 O O . GLU A 1 209 ? -1.56825 -0.66755 5.74125 1.000 35.04813 196 GLU A O 1
ATOM 1591 N N . MET A 1 210 ? -0.91820 0.34761 7.64698 1.000 35.35768 197 MET A N 1
ATOM 1592 C CA . MET A 1 210 ? -1.69581 1.55117 7.36195 1.000 35.15476 197 MET A CA 1
ATOM 1593 C C . MET A 1 210 ? -1.25006 2.20169 6.05756 1.000 36.04773 197 MET A C 1
ATOM 1594 O O . MET A 1 210 ? -2.08305 2.64303 5.25731 1.000 36.96346 197 MET A O 1
ATOM 1599 N N . LEU A 1 211 ? 0.06418 2.27450 5.83094 1.000 34.49155 198 LEU A N 1
ATOM 1600 C CA . LEU A 1 211 ? 0.61345 2.81842 4.59661 1.000 33.85526 198 LEU A CA 1
ATOM 1601 C C . LEU A 1 211 ? 0.26661 1.97561 3.38015 1.000 34.20170 198 LEU A C 1
ATOM 1602 O O . LEU A 1 211 ? 0.48470 2.42435 2.24973 1.000 31.84175 198 LEU A O 1
ATOM 1607 N N . ASN A 1 212 ? -0.25601 0.76861 3.57640 1.000 32.06856 199 ASN A N 1
ATOM 1608 C CA . ASN A 1 212 ? -0.72371 -0.04112 2.46455 1.000 31.06789 199 ASN A CA 1
ATOM 1609 C C . ASN A 1 212 ? -2.24356 -0.14103 2.43240 1.000 35.00807 199 ASN A C 1
ATOM 1610 O O . ASN A 1 212 ? -2.78964 -1.05259 1.80575 1.000 34.94009 199 ASN A O 1
ATOM 1615 N N . GLY A 1 213 ? -2.93434 0.79401 3.08521 1.000 36.82086 200 GLY A N 1
ATOM 1616 C CA . GLY A 1 213 ? -4.37341 0.91954 2.96931 1.000 36.52681 200 GLY A CA 1
ATOM 1617 C C . GLY A 1 213 ? -5.18300 0.11953 3.96095 1.000 38.21654 200 GLY A C 1
ATOM 1618 O O . GLY A 1 213 ? -6.40984 0.04999 3.81705 1.000 44.26743 200 GLY A O 1
ATOM 1619 N N . LYS A 1 214 ? -4.54943 -0.48675 4.95570 1.000 39.57906 201 LYS A N 1
ATOM 1620 C CA . LYS A 1 214 ? -5.24118 -1.29706 5.95586 1.000 40.80342 201 LYS A CA 1
ATOM 1621 C C . LYS A 1 214 ? -5.24955 -0.51245 7.26450 1.000 43.53189 201 LYS A C 1
ATOM 1622 O O . LYS A 1 214 ? -4.25847 -0.49426 8.00091 1.000 45.46659 201 LYS A O 1
ATOM 1628 N N . PHE A 1 215 ? -6.37621 0.13463 7.54230 1.000 44.88442 202 PHE A N 1
ATOM 1629 C CA . PHE A 1 215 ? -6.54340 0.97343 8.71975 1.000 46.14519 202 PHE A CA 1
ATOM 1630 C C . PHE A 1 215 ? -8.03650 1.16657 8.92522 1.000 45.20952 202 PHE A C 1
ATOM 1631 O O . PHE A 1 215 ? -8.84467 0.87006 8.04278 1.000 47.36989 202 PHE A O 1
ATOM 1639 N N . GLU A 1 216 ? -8.39591 1.67658 10.09653 1.000 51.34291 203 GLU A N 1
ATOM 1640 C CA . GLU A 1 216 ? -9.78072 2.00070 10.41315 1.000 56.45079 203 GLU A CA 1
ATOM 1641 C C . GLU A 1 216 ? -9.93494 3.51416 10.40508 1.000 54.83194 203 GLU A C 1
ATOM 1642 O O . GLU A 1 216 ? -9.26464 4.21095 11.17604 1.000 50.57933 203 GLU A O 1
ATOM 1648 N N . LYS A 1 217 ? -10.80076 4.01779 9.51553 1.000 49.94186 204 LYS A N 1
ATOM 1649 C CA . LYS A 1 217 ? -10.95391 5.46285 9.36350 1.000 55.92615 204 LYS A CA 1
ATOM 1650 C C . LYS A 1 217 ? -11.35313 6.12728 10.67396 1.000 61.59715 204 LYS A C 1
ATOM 1651 O O . LYS A 1 217 ? -10.95447 7.26795 10.93719 1.000 59.52325 204 LYS A O 1
ATOM 1657 N N . SER A 1 218 ? -12.11065 5.42304 11.51933 1.000 63.24533 205 SER A N 1
ATOM 1658 C CA . SER A 1 218 ? -12.61614 6.02030 12.75039 1.000 64.95994 205 SER A CA 1
ATOM 1659 C C . SER A 1 218 ? -11.52649 6.25259 13.79084 1.000 66.81982 205 SER A C 1
ATOM 1660 O O . SER A 1 218 ? -11.73416 7.04980 14.71126 1.000 74.05392 205 SER A O 1
ATOM 1663 N N . ARG A 1 219 ? -10.37563 5.58700 13.67050 1.000 60.39234 206 ARG A N 1
ATOM 1664 C CA . ARG A 1 219 ? -9.30637 5.68593 14.65887 1.000 62.73923 206 ARG A CA 1
ATOM 1665 C C . ARG A 1 219 ? -8.02049 6.24951 14.06220 1.000 56.02205 206 ARG A C 1
ATOM 1666 O O . ARG A 1 219 ? -6.92188 5.85932 14.46419 1.000 51.90197 206 ARG A O 1
ATOM 1674 N N . LYS A 1 220 ? -8.13168 7.16471 13.10671 1.000 49.98732 207 LYS A N 1
ATOM 1675 C CA . LYS A 1 220 ? -6.93079 7.73365 12.51539 1.000 46.18490 207 LYS A CA 1
ATOM 1676 C C . LYS A 1 220 ? -6.18958 8.59442 13.53029 1.000 40.20622 207 LYS A C 1
ATOM 1677 O O . LYS A 1 220 ? -6.78543 9.21438 14.41332 1.000 41.76244 207 LYS A O 1
ATOM 1683 N N . VAL A 1 221 ? -4.86850 8.60280 13.40416 1.000 38.75091 208 VAL A N 1
ATOM 1684 C CA . VAL A 1 221 ? -4.01155 9.40418 14.28342 1.000 38.65223 208 VAL A CA 1
ATOM 1685 C C . VAL A 1 221 ? -4.33550 10.88434 14.09027 1.000 40.13749 208 VAL A C 1
ATOM 1686 O O . VAL A 1 221 ? -4.43750 11.35157 12.93855 1.000 39.11391 208 VAL A O 1
ATOM 1690 N N . PRO A 1 222 ? -4.52238 11.66314 15.15298 1.000 42.15566 209 PRO A N 1
ATOM 1691 C CA . PRO A 1 222 ? -4.92171 13.06537 14.98508 1.000 37.31814 209 PRO A CA 1
ATOM 1692 C C . PRO A 1 222 ? -3.73412 13.92605 14.59815 1.000 40.15922 209 PRO A C 1
ATOM 1693 O O . PRO A 1 222 ? -2.58268 13.56016 14.86736 1.000 40.60608 209 PRO A O 1
ATOM 1697 N N . PRO A 1 223 ? -3.96453 15.08438 13.98034 1.000 40.59108 210 PRO A N 1
ATOM 1698 C CA . PRO A 1 223 ? -2.83556 15.92600 13.56707 1.000 37.02412 210 PRO A CA 1
ATOM 1699 C C . PRO A 1 223 ? -2.16444 16.59781 14.75669 1.000 32.48874 210 PRO A C 1
ATOM 1700 O O . PRO A 1 223 ? -2.82044 17.00627 15.71809 1.000 35.52413 210 PRO A O 1
ATOM 1704 N N . ALA A 1 224 ? -0.83437 16.69719 14.68162 1.000 34.88393 211 ALA A N 1
ATOM 1705 C CA . ALA A 1 224 ? -0.07680 17.50728 15.62228 1.000 35.30653 211 ALA A CA 1
ATOM 1706 C C . ALA A 1 224 ? -0.54266 18.95874 15.53162 1.000 34.42369 211 ALA A C 1
ATOM 1707 O O . ALA A 1 224 ? -1.09724 19.36946 14.50801 1.000 35.57098 211 ALA A O 1
ATOM 1709 N N . PRO A 1 225 ? -0.32498 19.75386 16.58305 1.000 37.15099 212 PRO A N 1
ATOM 1710 C CA . PRO A 1 225 ? -0.84675 21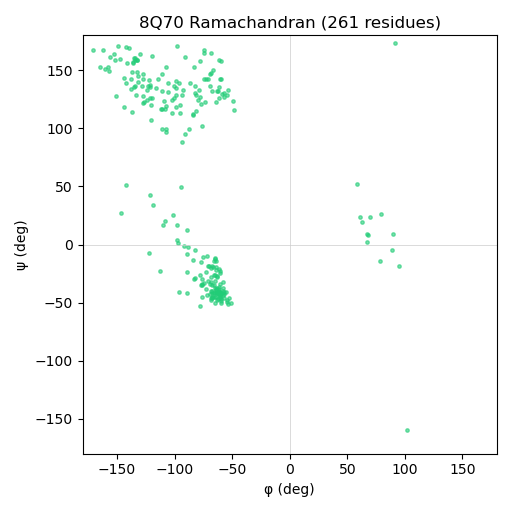.13622 16.60306 1.000 38.93851 212 PRO A CA 1
ATOM 1711 C C . PRO A 1 225 ? -0.30706 21.96017 15.44767 1.000 36.76258 212 PRO A C 1
ATOM 1712 O O . PRO A 1 225 ? 0.87266 21.84401 15.07753 1.000 36.14351 212 PRO A O 1
ATOM 1716 N N . PRO A 1 226 ? -1.13857 22.82854 14.86436 1.000 39.18438 213 PRO A N 1
ATOM 1717 C CA . PRO A 1 226 ? -0.74229 23.49242 13.61257 1.000 40.28592 213 PRO A CA 1
ATOM 1718 C C . PRO A 1 226 ? 0.32645 24.54924 13.78290 1.000 36.16049 213 PRO A C 1
ATOM 1719 O O . PRO A 1 226 ? 1.03082 24.84275 12.80973 1.000 32.61306 213 PRO A O 1
ATOM 1723 N N . GLU A 1 227 ? 0.47269 25.13912 14.97197 1.000 35.98436 214 GLU A N 1
ATOM 1724 C CA . GLU A 1 227 ? 1.42484 26.23025 15.12990 1.000 38.60895 214 GLU A CA 1
ATOM 1725 C C . GLU A 1 227 ? 2.86948 25.77464 14.95977 1.000 35.67244 214 GLU A C 1
ATOM 1726 O O . GLU A 1 227 ? 3.73918 26.61003 14.69307 1.000 35.51333 214 GLU A O 1
ATOM 1732 N N . GLY A 1 228 ? 3.14526 24.47740 15.09074 1.000 34.63279 215 GLY A N 1
ATOM 1733 C CA . GLY A 1 228 ? 4.48806 23.97997 14.86619 1.000 37.04123 215 GLY A CA 1
ATOM 1734 C C . GLY A 1 228 ? 4.85685 23.73615 13.41683 1.000 33.97867 215 GLY A C 1
ATOM 1735 O O . GLY A 1 228 ? 6.01503 23.41395 13.13392 1.000 30.52738 215 GLY A O 1
ATOM 1736 N N . LEU A 1 229 ? 3.91573 23.88953 12.48697 1.000 31.83527 216 LEU A N 1
ATOM 1737 C CA . LEU A 1 229 ? 4.17906 23.58886 11.08516 1.000 33.94877 216 LEU A CA 1
ATOM 1738 C C . LEU A 1 229 ? 4.64427 24.83741 10.34078 1.000 29.28689 216 LEU A C 1
ATOM 1739 O O . LEU A 1 229 ? 4.04089 25.90998 10.45485 1.000 26.96293 216 LEU A O 1
ATOM 1744 N N . LEU A 1 230 ? 5.71291 24.68559 9.56636 1.000 29.71225 217 LEU A N 1
ATOM 1745 C CA . LEU A 1 230 ? 6.26687 25.75423 8.74959 1.000 30.91147 217 LEU A CA 1
ATOM 1746 C C . LEU A 1 230 ? 6.37184 25.25832 7.31558 1.000 28.79243 217 LEU A C 1
ATOM 1747 O O . LEU A 1 230 ? 7.02091 24.24000 7.05909 1.000 30.33454 217 LEU A O 1
ATOM 1752 N N . LEU A 1 231 ? 5.72675 25.96304 6.38468 1.000 32.02717 218 LEU A N 1
ATOM 1753 C CA . LEU A 1 231 ? 5.92750 25.70029 4.95944 1.000 33.95852 218 LEU A CA 1
ATOM 1754 C C . LEU A 1 231 ? 7.27350 26.30635 4.58810 1.000 32.97062 218 LEU A C 1
ATOM 1755 O O . LEU A 1 231 ? 7.40183 27.52286 4.43271 1.000 31.78213 218 LEU A O 1
ATOM 1760 N N . TRP A 1 232 ? 8.29328 25.45688 4.46768 1.000 30.97853 219 TRP A N 1
ATOM 1761 C CA . TRP A 1 232 ? 9.66192 25.95563 4.37441 1.000 33.02687 219 TRP A CA 1
ATOM 1762 C C . TRP A 1 232 ? 9.96575 26.51986 2.99045 1.000 35.42262 219 TRP A C 1
ATOM 1763 O O . TRP A 1 232 ? 10.55251 27.60113 2.87017 1.000 35.60877 219 TRP A O 1
ATOM 1774 N N . ASP A 1 233 ? 9.57262 25.81366 1.93243 1.000 31.14403 220 ASP A N 1
ATOM 1775 C CA . ASP A 1 233 ? 9.92250 26.28210 0.60153 1.000 35.07890 220 ASP A CA 1
ATOM 1776 C C . ASP A 1 233 ? 9.08729 25.55647 -0.43971 1.000 36.30049 220 ASP A C 1
ATOM 1777 O O . ASP A 1 233 ? 8.63525 24.42755 -0.22263 1.000 33.42852 220 ASP A O 1
ATOM 1782 N N . ILE A 1 234 ? 8.87770 26.23357 -1.56605 1.000 32.83778 221 ILE A N 1
ATOM 1783 C CA . ILE A 1 234 ? 8.33572 25.63168 -2.77903 1.000 34.72099 221 ILE A CA 1
ATOM 1784 C C . ILE A 1 234 ? 9.28776 25.97531 -3.91492 1.000 40.32252 221 ILE A C 1
ATOM 1785 O O . ILE A 1 234 ? 9.54397 27.15728 -4.18386 1.000 37.32648 221 ILE A O 1
ATOM 1790 N N . LYS A 1 235 ? 9.81051 24.95144 -4.57756 1.000 35.38894 222 LYS A N 1
ATOM 1791 C CA . LYS A 1 235 ? 10.77720 25.12489 -5.65281 1.000 40.77516 222 LYS A CA 1
ATOM 1792 C C . LYS A 1 235 ? 10.13178 24.71453 -6.96872 1.000 42.07935 222 LYS A C 1
ATOM 1793 O O . LYS A 1 235 ? 9.76913 23.54807 -7.14800 1.000 38.13826 222 LYS A O 1
ATOM 1799 N N . TYR A 1 236 ? 9.98912 25.66927 -7.88189 1.000 39.11236 223 TYR A N 1
ATOM 1800 C CA . TYR A 1 236 ? 9.44375 25.40981 -9.20639 1.000 43.35566 223 TYR A CA 1
ATOM 1801 C C . TYR A 1 236 ? 10.57587 25.18943 -10.19857 1.000 45.58460 223 TYR A C 1
ATOM 1802 O O . TYR A 1 236 ? 11.59174 25.89046 -10.16371 1.000 48.53996 223 TYR A O 1
ATOM 1811 N N . GLU A 1 237 ? 10.39945 24.20774 -11.08085 1.000 47.97237 224 GLU A N 1
ATOM 1812 C CA . GLU A 1 237 ? 11.44064 23.89658 -12.05048 1.000 50.49870 224 GLU A CA 1
ATOM 1813 C C . GLU A 1 237 ? 11.58419 25.04193 -13.04538 1.000 54.24274 224 GLU A C 1
ATOM 1814 O O . GLU A 1 237 ? 10.58922 25.55778 -13.56825 1.000 47.51096 224 GLU A O 1
ATOM 1820 N N . ASN A 1 238 ? 12.83004 25.45816 -13.27522 1.000 51.79981 225 ASN A N 1
ATOM 1821 C CA . ASN A 1 238 ? 13.15977 26.54458 -14.19900 1.000 56.14541 225 ASN A CA 1
ATOM 1822 C C . ASN A 1 238 ? 12.52844 27.87352 -13.78714 1.000 52.58226 225 ASN A C 1
ATOM 1823 O O . ASN A 1 238 ? 12.32925 28.75644 -14.62377 1.000 52.31841 225 ASN A O 1
ATOM 1828 N N . VAL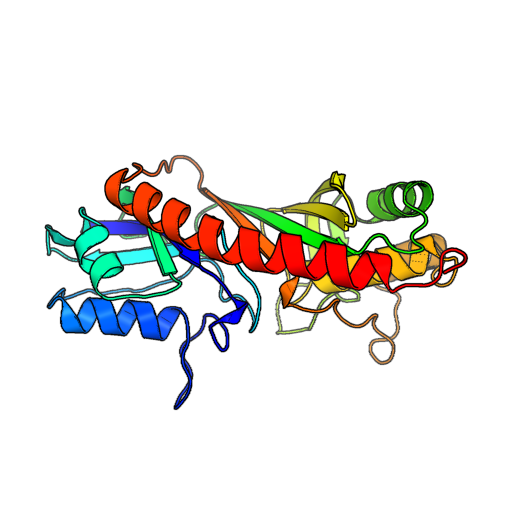 A 1 239 ? 12.20810 28.04220 -12.50571 1.000 49.96827 226 VAL A N 1
ATOM 1829 C CA . VAL A 1 239 ? 11.73162 29.31635 -11.97766 1.000 47.50160 226 VAL A CA 1
ATOM 1830 C C . VAL A 1 239 ? 12.63723 29.72683 -10.82590 1.000 47.15113 226 VAL A C 1
ATOM 1831 O O . VAL A 1 239 ? 12.82222 28.96535 -9.86908 1.000 49.78706 226 VAL A O 1
ATOM 1835 N N . GLU A 1 240 ? 13.19968 30.92440 -10.92205 1.000 42.44881 227 GLU A N 1
ATOM 1836 C CA . GLU A 1 240 ? 14.00693 31.50488 -9.86295 1.000 50.01170 227 GLU A CA 1
ATOM 1837 C C . GLU A 1 240 ? 13.40880 32.83834 -9.45281 1.000 45.48910 227 GLU A C 1
ATOM 1838 O O . GLU A 1 240 ? 12.93873 33.60223 -10.29927 1.000 43.10769 227 GLU A O 1
ATOM 1844 N N . PHE A 1 241 ? 13.44631 33.11662 -8.15672 1.000 41.42017 228 PHE A N 1
ATOM 1845 C CA . PHE A 1 241 ? 12.92218 34.35340 -7.60123 1.000 37.95149 228 PHE A CA 1
ATOM 1846 C C . PHE A 1 241 ? 14.05081 35.34700 -7.36087 1.000 42.70272 228 PHE A C 1
ATOM 1847 O O . PHE A 1 241 ? 15.11031 34.98821 -6.83691 1.000 44.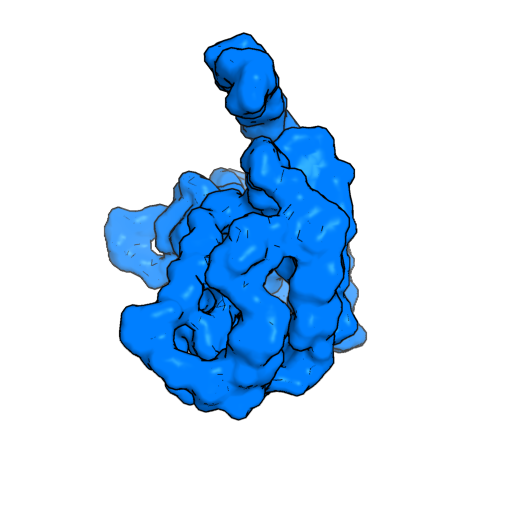58772 228 PHE A O 1
ATOM 1855 N N . GLN A 1 242 ? 13.82325 36.59368 -7.76381 1.000 40.56204 229 GLN A N 1
ATOM 1856 C CA . GLN A 1 242 ? 14.70961 37.68379 -7.38523 1.000 42.72203 229 GLN A CA 1
ATOM 1857 C C . GLN A 1 242 ? 14.32477 38.15944 -5.99168 1.000 45.70718 229 GLN A C 1
ATOM 1858 O O . GLN A 1 242 ? 13.14706 38.39969 -5.71271 1.000 41.25293 229 GLN A O 1
ATOM 1864 N N . ILE A 1 243 ? 15.30549 38.27501 -5.12132 1.000 43.82793 230 ILE A N 1
ATOM 1865 C CA . ILE A 1 243 ? 15.08457 38.63059 -3.72389 1.000 41.70259 230 ILE A CA 1
ATOM 1866 C C . ILE A 1 243 ? 15.06700 40.14848 -3.58253 1.000 42.09193 230 ILE A C 1
ATOM 1867 O O . ILE A 1 243 ? 15.86776 40.85271 -4.20905 1.000 42.56243 230 ILE A O 1
ATOM 1872 N N . ASP A 1 244 ? 14.14244 40.66254 -2.76351 1.000 38.32617 231 ASP A N 1
ATOM 1873 C CA . ASP A 1 244 ? 14.06772 42.08896 -2.46031 1.000 40.86090 231 ASP A CA 1
ATOM 1874 C C . ASP A 1 244 ? 14.67244 42.31722 -1.07850 1.000 36.43741 231 ASP A C 1
ATOM 1875 O O . ASP A 1 244 ? 14.12225 41.86747 -0.06765 1.000 34.42981 231 ASP A O 1
ATOM 1880 N N . ASN A 1 245 ? 15.80742 43.01980 -1.03975 1.000 36.13961 232 ASN A N 1
ATOM 1881 C CA . ASN A 1 245 ? 16.54067 43.17432 0.21315 1.000 35.79817 232 ASN A CA 1
ATOM 1882 C C . ASN A 1 245 ? 15.77164 44.01789 1.22120 1.000 37.20228 232 ASN A C 1
ATOM 1883 O O . ASN A 1 245 ? 15.77947 43.71923 2.42126 1.000 37.02939 232 ASN A O 1
ATOM 1888 N N . ALA A 1 246 ? 15.12433 45.09126 0.76098 1.000 36.35188 233 ALA A N 1
ATOM 1889 C CA . ALA A 1 246 ? 14.33349 45.91124 1.67170 1.000 37.18514 233 ALA A CA 1
ATOM 1890 C C . ALA A 1 246 ? 13.25775 45.08252 2.36110 1.000 36.69525 233 ALA A C 1
ATOM 1891 O O . ALA A 1 246 ? 13.01315 45.24215 3.56357 1.000 37.91897 233 ALA A O 1
ATOM 1893 N N . SER A 1 247 ? 12.61712 44.17667 1.61781 1.000 35.85708 234 SER A N 1
ATOM 1894 C CA . SER A 1 247 ? 11.57071 43.34550 2.20214 1.000 38.03142 234 SER A CA 1
ATOM 1895 C C . SER A 1 247 ? 12.15020 42.34371 3.19296 1.000 41.27287 234 SER A C 1
ATOM 1896 O O . SER A 1 247 ? 11.58127 42.12583 4.26882 1.000 37.26996 234 SER A O 1
ATOM 1899 N N . LEU A 1 248 ? 13.28141 41.72186 2.85080 1.000 39.12996 235 LEU A N 1
ATOM 1900 C CA . LEU A 1 248 ? 13.91000 40.78729 3.77998 1.000 39.18861 235 LEU A CA 1
ATOM 1901 C C . LEU A 1 248 ? 14.31949 41.48012 5.07512 1.000 41.48427 235 LEU A C 1
ATOM 1902 O O . LEU A 1 248 ? 14.14868 40.92154 6.16492 1.000 44.49776 235 LEU A O 1
ATOM 1907 N N . LYS A 1 249 ? 14.85804 42.69884 4.97646 1.000 39.12092 236 LYS A N 1
ATOM 1908 C CA . LYS A 1 249 ? 15.27452 43.42873 6.17185 1.000 45.74962 236 LYS A CA 1
ATOM 1909 C C . LYS A 1 249 ? 14.10502 43.64154 7.12558 1.000 45.93620 236 LYS A C 1
ATOM 1910 O O . LYS A 1 249 ? 14.25205 43.49176 8.34463 1.000 41.26022 236 LYS A O 1
ATOM 1916 N N . LYS A 1 250 ? 12.93185 43.98273 6.58623 1.000 42.63486 237 LYS A N 1
ATOM 1917 C CA . LYS A 1 250 ? 11.74498 44.14533 7.41903 1.000 45.94102 237 LYS A CA 1
ATOM 1918 C C . LYS A 1 250 ? 11.28763 42.80383 7.98043 1.000 41.31610 237 LYS A C 1
ATOM 1919 O O . LYS A 1 250 ? 11.00682 42.68464 9.17835 1.000 41.57153 237 LYS A O 1
ATOM 1925 N N . PHE A 1 251 ? 11.20661 41.78567 7.11988 1.000 37.70742 238 PHE A N 1
ATOM 1926 C CA . PHE A 1 251 ? 10.91420 40.42074 7.55415 1.000 38.98412 238 PHE A CA 1
ATOM 1927 C C . PHE A 1 251 ? 11.83686 39.99611 8.69312 1.000 43.11521 238 PHE A C 1
ATOM 1928 O O . PHE A 1 251 ? 11.38138 39.51722 9.73937 1.000 41.45093 238 PHE A O 1
ATOM 1936 N N . GLN A 1 252 ? 13.14420 40.18599 8.50835 1.000 42.65056 239 GLN A N 1
ATOM 1937 C CA . GLN A 1 252 ? 14.11299 39.75826 9.51223 1.000 40.89351 239 GLN A CA 1
ATOM 1938 C C . GLN A 1 252 ? 13.98797 40.57147 10.79251 1.000 42.72036 239 GLN A C 1
ATOM 1939 O O . GLN A 1 252 ? 14.00375 40.00862 11.89346 1.000 42.03112 239 GLN A O 1
ATOM 1945 N N . ARG A 1 253 ? 13.87872 41.89660 10.66574 1.000 40.50913 240 ARG A N 1
ATOM 1946 C CA . ARG A 1 253 ? 13.70094 42.75128 11.83394 1.000 43.69239 240 ARG A CA 1
ATOM 1947 C C . ARG A 1 253 ? 12.52735 42.28045 12.67976 1.000 45.55920 240 ARG A C 1
ATOM 1948 O O . ARG A 1 253 ? 12.63099 42.16759 13.90573 1.000 41.61876 240 ARG A O 1
ATOM 1956 N N . GLU A 1 254 ? 11.40413 41.97830 12.03445 1.000 43.60262 241 GLU A N 1
ATOM 1957 C CA . GLU A 1 254 ? 10.18357 41.69200 12.77370 1.000 42.46761 241 GLU A CA 1
ATOM 1958 C C . GLU A 1 254 ? 10.12774 40.24906 13.26666 1.000 43.01642 241 GLU A C 1
ATOM 1959 O O . GLU A 1 254 ? 9.52341 39.98457 14.31120 1.000 44.02485 241 GLU A O 1
ATOM 1965 N N . ILE A 1 255 ? 10.76964 39.31099 12.56537 1.000 39.68280 242 ILE A N 1
ATOM 1966 C CA . ILE A 1 255 ? 10.79745 37.93836 13.06658 1.000 40.08796 242 ILE A CA 1
ATOM 1967 C C . ILE A 1 255 ? 11.76822 37.81292 14.24161 1.000 41.21096 242 ILE A C 1
ATOM 1968 O O . ILE A 1 255 ? 11.53107 37.03011 15.17101 1.000 40.94386 242 ILE A O 1
ATOM 1973 N N . VAL A 1 256 ? 12.85698 38.58694 14.23998 1.000 42.45394 243 VAL A N 1
ATOM 1974 C CA . VAL A 1 256 ? 13.81393 38.51478 15.34109 1.000 42.06479 243 VAL A CA 1
ATOM 1975 C C . VAL A 1 256 ? 13.17082 39.00094 16.63073 1.000 41.05645 243 VAL A C 1
ATOM 1976 O O . VAL A 1 256 ? 13.35512 38.40250 17.69747 1.000 42.62872 243 VAL A O 1
ATOM 1980 N N . GLU A 1 257 ? 12.39026 40.08093 16.54663 1.000 40.66519 244 GLU A N 1
ATOM 1981 C CA . GLU A 1 257 ? 11.69439 40.60332 17.71843 1.000 44.90130 244 GLU A CA 1
ATOM 1982 C C . GLU A 1 257 ? 10.86120 39.52123 18.39526 1.000 45.34848 244 GLU A C 1
ATOM 1983 O O . GLU A 1 257 ? 10.97602 39.29876 19.60628 1.000 40.88644 244 GLU A O 1
ATOM 1989 N N . ARG A 1 258 ? 10.02400 38.82033 17.62724 1.000 45.25431 245 ARG A N 1
ATOM 1990 C CA . ARG A 1 258 ? 9.15141 37.83829 18.25668 1.000 41.85194 245 ARG A CA 1
ATOM 1991 C C . ARG A 1 258 ? 9.89963 36.56308 18.62960 1.000 40.44955 245 ARG A C 1
ATOM 1992 O O . ARG A 1 258 ? 9.53868 35.91657 19.61854 1.000 44.40453 245 ARG A O 1
ATOM 2000 N N . PHE A 1 259 ? 10.94981 36.19570 17.88611 1.000 38.50213 246 PHE A N 1
ATOM 2001 C CA . PHE A 1 259 ? 11.79438 35.09084 18.33035 1.000 39.65610 246 PHE A CA 1
ATOM 2002 C C . PHE A 1 259 ? 12.34975 35.35705 19.72103 1.000 40.86313 246 PHE A C 1
ATOM 2003 O O . PHE A 1 259 ? 12.38007 34.45931 20.57088 1.000 39.89105 246 PHE A O 1
ATOM 2011 N N . LYS A 1 260 ? 12.78505 36.59235 19.97368 1.000 40.32012 247 LYS A N 1
ATOM 2012 C CA . LYS A 1 260 ? 13.40183 36.90295 21.25551 1.000 38.61201 247 LYS A CA 1
ATOM 2013 C C . LYS A 1 260 ? 12.40852 36.73946 22.39729 1.000 42.99623 247 LYS A C 1
ATOM 2014 O O . LYS A 1 260 ? 12.75771 36.20250 23.45459 1.000 42.96357 247 LYS A O 1
ATOM 2020 N N . LEU A 1 261 ? 11.16694 37.19383 22.20411 1.000 41.31954 248 LEU A N 1
ATOM 2021 C CA . LEU A 1 261 ? 10.16186 37.05749 23.25306 1.000 44.31199 248 LEU A CA 1
ATOM 2022 C C . LEU A 1 261 ? 9.92571 35.59143 23.58795 1.000 41.56454 248 LEU A C 1
ATOM 2023 O O . LEU A 1 261 ? 9.88507 35.20600 24.76301 1.000 38.31304 248 LEU A O 1
ATOM 2028 N N . HIS A 1 262 ? 9.78001 34.75384 22.55839 1.000 39.54131 249 HIS A N 1
ATOM 2029 C CA . HIS A 1 262 ? 9.42401 33.36017 22.78873 1.000 38.92328 249 HIS A CA 1
ATOM 2030 C C . HIS A 1 262 ? 10.61501 32.53956 23.26271 1.000 37.26913 249 HIS A C 1
ATOM 2031 O O . HIS A 1 262 ? 10.44732 31.61846 24.06846 1.000 35.22416 249 HIS A O 1
ATOM 2038 N N . ALA A 1 263 ? 11.81851 32.84645 22.77171 1.000 37.13814 250 ALA A N 1
ATOM 2039 C CA . ALA A 1 263 ? 13.00582 32.16167 23.27188 1.000 36.54549 250 ALA A CA 1
ATOM 2040 C C . ALA A 1 263 ? 13.17776 32.39801 24.76593 1.000 38.17911 250 ALA A C 1
ATOM 2041 O O . ALA A 1 263 ? 13.43598 31.45706 25.52645 1.000 35.47316 250 ALA A O 1
ATOM 2043 N N . SER A 1 264 ? 13.01559 33.65056 25.20204 1.000 34.58632 251 SER A N 1
ATOM 2044 C CA . SER A 1 264 ? 13.11394 33.98277 26.61952 1.000 40.13258 251 SER A CA 1
ATOM 2045 C C . SER A 1 264 ? 12.02195 33.28886 27.42423 1.000 39.41725 251 SER A C 1
ATOM 2046 O O . SER A 1 264 ? 12.29653 32.67024 28.45908 1.000 35.82246 251 SER A O 1
ATOM 2049 N N . LEU A 1 265 ? 10.77532 33.36638 26.95067 1.000 37.95985 252 LEU A N 1
ATOM 2050 C CA . LEU A 1 265 ? 9.66238 32.76595 27.67802 1.000 37.69910 252 LEU A CA 1
ATOM 2051 C C . LEU A 1 265 ? 9.78414 31.24577 27.72408 1.000 36.58197 252 LEU A C 1
ATOM 2052 O O . LEU A 1 265 ? 9.54329 30.62952 28.76863 1.000 35.94379 252 LEU A O 1
ATOM 2057 N N . SER A 1 266 ? 10.17264 30.62709 26.60718 1.000 33.31653 253 SER A N 1
ATOM 2058 C CA . SER A 1 266 ? 10.35263 29.18100 26.58165 1.000 37.56593 253 SER A CA 1
ATOM 2059 C C . SER A 1 266 ? 11.36519 28.73071 27.62966 1.000 37.08162 253 SER A C 1
ATOM 2060 O O . SER A 1 266 ? 11.12323 27.77244 28.37348 1.000 34.81891 253 SER A O 1
ATOM 2063 N N . ALA A 1 267 ? 12.50547 29.42169 27.71368 1.000 37.06295 254 ALA A N 1
ATOM 2064 C CA . ALA A 1 267 ? 13.52697 29.02575 28.67658 1.000 35.58756 254 ALA A CA 1
ATOM 2065 C C . ALA A 1 267 ? 13.06669 29.25547 30.10821 1.000 35.16384 254 ALA A C 1
ATOM 2066 O O . ALA A 1 267 ? 13.41272 28.47507 31.00213 1.000 35.86377 254 ALA A O 1
ATOM 2068 N N . LEU A 1 268 ? 12.28830 30.31280 30.34341 1.000 32.36767 255 LEU A N 1
ATOM 2069 C CA . LEU A 1 268 ? 11.76204 30.55812 31.68144 1.000 34.02423 255 LEU A CA 1
ATOM 2070 C C . LEU A 1 268 ? 10.80010 29.45237 32.09592 1.000 32.37294 255 LEU A C 1
ATOM 2071 O O . LEU A 1 268 ? 10.91310 28.89839 33.19594 1.000 33.24988 255 LEU A O 1
ATOM 2076 N N . TYR A 1 269 ? 9.83068 29.13854 31.23068 1.000 31.48655 256 TYR A N 1
ATOM 2077 C CA . TYR A 1 269 ? 8.90819 28.03757 31.49614 1.000 34.51280 256 TYR A CA 1
ATOM 2078 C C . TYR A 1 269 ? 9.65244 26.72776 31.70935 1.000 35.03705 256 TYR A C 1
ATOM 2079 O O . TYR A 1 269 ? 9.28075 25.92718 32.57534 1.000 32.98177 256 TYR A O 1
ATOM 2088 N N . GLU A 1 270 ? 10.69147 26.48276 30.90898 1.000 36.42683 257 GLU A N 1
ATOM 2089 C CA . GLU A 1 270 ? 11.43229 25.23111 31.02045 1.000 36.57132 257 GLU A CA 1
ATOM 2090 C C . GLU A 1 270 ? 12.05769 25.08256 32.39853 1.000 36.89199 257 GLU A C 1
ATOM 2091 O O . GLU A 1 270 ? 12.05775 23.98784 32.97254 1.000 36.41803 257 GLU A O 1
ATOM 2097 N N . ASP A 1 271 ? 12.59663 26.17572 32.94791 1.000 34.33950 258 ASP A N 1
ATOM 2098 C CA . ASP A 1 271 ? 13.19916 26.12698 34.27395 1.000 34.96369 258 ASP A CA 1
ATOM 2099 C C . ASP A 1 271 ? 12.17704 25.87548 35.37484 1.000 35.62828 258 ASP A C 1
ATOM 2100 O O . ASP A 1 271 ? 12.56219 25.49436 36.48498 1.000 36.83106 258 ASP A O 1
ATOM 2105 N N . LEU A 1 272 ? 10.89169 26.10504 35.11025 1.000 34.99146 259 LEU A N 1
ATOM 2106 C CA . LEU A 1 272 ? 9.86324 25.79225 36.09302 1.000 36.92754 259 LEU A CA 1
ATOM 2107 C C . LEU A 1 272 ? 9.42759 24.33218 36.05150 1.000 37.33450 259 LEU A C 1
ATOM 2108 O O . LEU A 1 272 ? 8.74868 23.88057 36.97942 1.000 42.11199 259 LEU A O 1
ATOM 2113 N N . ILE A 1 273 ? 9.79201 23.59256 35.01006 1.000 37.39062 260 ILE A N 1
ATOM 2114 C CA . ILE A 1 273 ? 9.44188 22.17933 34.91574 1.000 40.86787 260 ILE A CA 1
ATOM 2115 C C . ILE A 1 273 ? 10.38064 21.38236 35.81018 1.000 47.47349 260 ILE A C 1
ATOM 2116 O O . ILE A 1 273 ? 11.60645 21.50888 35.70604 1.000 47.44717 260 ILE A O 1
ATOM 2121 N N . LEU A 1 274 ? 9.80772 20.56082 36.69215 1.000 49.00288 261 LEU A N 1
ATOM 2122 C CA . LEU A 1 274 ? 10.61227 19.78271 37.62794 1.000 57.33996 261 LEU A CA 1
ATOM 2123 C C . LEU A 1 274 ? 11.55120 18.84225 36.88094 1.000 69.33976 261 LEU A C 1
ATOM 2124 O O . LEU A 1 274 ? 11.18952 18.26385 35.85172 1.000 67.34376 261 LEU A O 1
ATOM 2129 N N . ASN A 1 275 ? 12.76203 18.68496 37.42708 1.000 85.50736 262 ASN A N 1
ATOM 2130 C CA . ASN A 1 275 ? 13.85598 18.03760 36.70501 1.000 88.74225 262 ASN A CA 1
ATOM 2131 C C . ASN A 1 275 ? 13.47209 16.65453 36.18989 1.000 86.99746 262 ASN A C 1
ATOM 2132 O O . ASN A 1 275 ? 13.69155 16.33726 35.01530 1.000 87.41679 262 ASN A O 1
ATOM 2137 N N . GLU A 1 276 ? 12.89697 15.81454 37.05674 1.000 81.95908 263 GLU A N 1
ATOM 2138 C CA . GLU A 1 276 ? 12.61500 14.43365 36.66896 1.000 84.91951 263 GLU A CA 1
ATOM 2139 C C . GLU A 1 276 ? 11.66929 14.35280 35.47840 1.000 89.43096 263 GLU A C 1
ATOM 2140 O O . GLU A 1 276 ? 11.67096 13.35193 34.75181 1.000 88.18617 263 GLU A O 1
ATOM 2146 N N . GLN A 1 277 ? 10.86097 15.38252 35.26206 1.000 102.89256 264 GLN A N 1
ATOM 2147 C CA . GLN A 1 277 ? 9.93695 15.39849 34.13876 1.000 99.79184 264 GLN A CA 1
ATOM 2148 C C . GLN A 1 277 ? 10.33790 16.46327 33.12564 1.000 93.63883 264 GLN A C 1
ATOM 2149 O O . GLN A 1 277 ? 11.37542 16.34868 32.47188 1.000 94.34112 264 GLN A O 1
#

Organism: Pyrococcus furiosus (strain ATCC 43587 / DSM 3638 / JCM 8422 / Vc1) (NCBI:txid186497)